Protein 8FSI (pdb70)

Radius of gyration: 17.62 Å; Cα contacts (8 Å, |Δi|>4): 522; chains: 1; bounding box: 44×37×47 Å

Structure (mmCIF, N/CA/C/O backbone):
data_8FSI
#
_entry.id   8FSI
#
_cell.length_a   46.405
_cell.length_b   59.094
_cell.length_c   83.545
_cell.angle_alpha   90.000
_cell.angle_beta   90.000
_cell.angle_gamma   90.000
#
_symmetry.space_group_name_H-M   'P 21 21 21'
#
loop_
_entity.id
_entity.type
_entity.pdbx_description
1 polymer 'Pyruvate formate-lyase 1-activating enzyme'
2 non-polymer 'IRON/SULFUR CLUSTER'
3 non-polymer S-ADENOSYLMETHIONINE
4 non-polymer 'POTASSIUM ION'
5 non-polymer 'CHLORIDE ION'
6 water water
#
loop_
_atom_site.group_PDB
_atom_site.id
_atom_site.type_symbol
_atom_site.label_atom_id
_atom_site.label_alt_id
_atom_site.label_comp_id
_atom_site.label_asym_id
_atom_site.label_entity_id
_atom_site.label_seq_id
_atom_site.pdbx_PDB_ins_code
_atom_site.Cartn_x
_atom_site.Cartn_y
_atom_site.Cartn_z
_atom_site.occupancy
_atom_site.B_iso_or_equiv
_atom_site.auth_seq_id
_atom_site.auth_comp_id
_atom_site.auth_asym_id
_atom_site.auth_atom_id
_atom_site.pdbx_PDB_model_num
ATOM 1 N N . GLU A 1 1 ? 11.72600 -18.46600 39.25500 1.000 48.44659 1 GLU A N 1
ATOM 2 C CA . GLU A 1 1 ? 11.18500 -17.23600 38.61500 1.000 39.57526 1 GLU A CA 1
ATOM 3 C C . GLU A 1 1 ? 10.83600 -17.52200 37.15600 1.000 31.17077 1 GLU A C 1
ATOM 4 O O . GLU A 1 1 ? 11.63500 -18.14100 36.44600 1.000 36.21859 1 GLU A O 1
ATOM 18 N N . VAL A 1 2 ? 9.67100 -17.06800 36.72600 1.000 36.85522 2 VAL A N 1
ATOM 19 C CA . VAL A 1 2 ? 9.23800 -17.25800 35.35500 1.000 25.58493 2 VAL A CA 1
ATOM 20 C C . VAL A 1 2 ? 9.96800 -16.24400 34.48200 1.000 26.11295 2 VAL A C 1
ATOM 21 O O . VAL A 1 2 ? 10.11700 -15.07200 34.84200 1.000 28.17716 2 VAL A O 1
ATOM 34 N N . ILE A 1 3 ? 10.45800 -16.70200 33.34400 1.000 21.67610 3 ILE A N 1
ATOM 35 C CA . ILE A 1 3 ? 11.10000 -15.84000 32.36200 1.000 20.72326 3 ILE A CA 1
ATOM 36 C C . ILE A 1 3 ? 10.06800 -15.41800 31.34100 1.000 18.88531 3 ILE A C 1
ATOM 37 O O . ILE A 1 3 ? 9.41600 -16.27000 30.72800 1.000 23.87186 3 ILE A O 1
ATOM 53 N N . GLY A 1 4 ? 9.95800 -14.11700 31.12300 1.000 17.20300 4 GLY A N 1
ATOM 54 C CA . GLY A 1 4 ? 9.12700 -13.58400 30.06600 1.000 15.70395 4 GLY A CA 1
ATOM 55 C C . GLY A 1 4 ? 9.93300 -13.21900 28.83600 1.000 16.06303 4 GLY A C 1
ATOM 56 O O . GLY A 1 4 ? 11.13000 -12.95000 28.92800 1.000 17.68344 4 GLY A O 1
ATOM 60 N N . ARG A 1 5 ? 9.29800 -13.28300 27.67900 1.000 14.57853 5 ARG A N 1
ATOM 61 C CA . ARG A 1 5 ? 9.94000 -12.89100 26.43000 1.000 14.85363 5 ARG A CA 1
ATOM 62 C C . ARG A 1 5 ? 9.16400 -11.69500 25.88400 1.000 12.94306 5 ARG A C 1
ATOM 63 O O . ARG A 1 5 ? 7.97100 -11.79700 25.61000 1.000 13.14160 5 ARG A O 1
ATOM 84 N N . ILE A 1 6 ? 9.81800 -10.56100 25.74100 1.000 14.52485 6 ILE A N 1
ATOM 85 C CA . ILE A 1 6 ? 9.15900 -9.34100 25.29900 1.000 13.97626 6 ILE A CA 1
ATOM 86 C C . ILE A 1 6 ? 9.78400 -8.81500 24.02600 1.000 15.32804 6 ILE A C 1
ATOM 87 O O . ILE A 1 6 ? 10.98600 -8.97700 23.77300 1.000 16.42487 6 ILE A O 1
ATOM 103 N N . HIS A 1 7 ? 8.93300 -8.17000 23.22100 1.000 14.43373 7 HIS A N 1
ATOM 104 C CA . HIS A 1 7 ? 9.42400 -7.40500 22.08500 1.000 15.44302 7 HIS A CA 1
ATOM 105 C C . HIS A 1 7 ? 9.98900 -6.06700 22.54200 1.000 16.53379 7 HIS A C 1
ATOM 106 O O . HIS A 1 7 ? 11.08500 -5.65600 22.12100 1.000 18.89131 7 HIS A O 1
ATOM 120 N N . SER A 1 8 ? 9.24800 -5.38600 23.40800 1.000 15.61482 8 SER A N 1
ATOM 121 C CA . SER A 1 8 ? 9.54800 -4.02800 23.81000 1.000 15.83117 8 SER A CA 1
ATOM 122 C C . SER A 1 8 ? 8.53200 -3.61400 24.86400 1.000 14.75125 8 SER A C 1
ATOM 123 O O . SER A 1 8 ? 7.56400 -4.32600 25.14000 1.000 14.16613 8 SER A O 1
ATOM 131 N N . PHE A 1 9 ? 8.79700 -2.47800 25.50200 1.000 15.88533 9 PHE A N 1
ATOM 132 C CA . PHE A 1 9 ? 7.81200 -1.83000 26.34900 1.000 16.97305 9 PHE A CA 1
ATOM 133 C C . PHE A 1 9 ? 7.89100 -0.32800 26.11700 1.000 20.19264 9 PHE A C 1
ATOM 134 O O . PHE A 1 9 ? 8.88700 0.19300 25.62200 1.000 21.69331 9 PHE A O 1
ATOM 151 N N . GLU A 1 10 ? 6.83200 0.37500 26.48600 1.000 19.65448 10 GLU A N 1
ATOM 152 C CA . GLU A 1 10 ? 6.78600 1.81400 26.29300 1.000 22.40390 10 GLU A CA 1
ATOM 153 C C . GLU A 1 10 ? 5.75100 2.44500 27.21100 1.000 20.67327 10 GLU A C 1
ATOM 154 O O . GLU A 1 10 ? 4.66500 1.88100 27.42600 1.000 18.87015 10 GLU A O 1
ATOM 166 N N . SER A 1 11 ? 6.074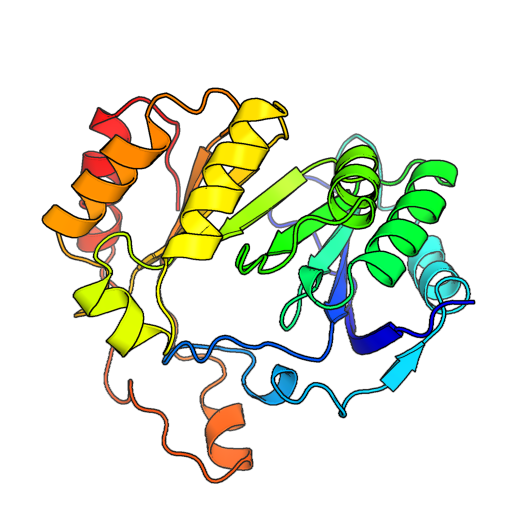00 3.62100 27.71500 1.000 21.16924 11 SER A N 1
ATOM 167 C CA . SER A 1 11 ? 5.09200 4.46000 28.37800 1.000 20.66888 11 SER A CA 1
ATOM 168 C C . SER A 1 11 ? 4.54200 5.46700 27.37500 1.000 19.03387 11 SER A C 1
ATOM 169 O O . SER A 1 11 ? 5.28600 6.07000 26.60100 1.000 22.29736 11 SER A O 1
ATOM 177 N N . CYS A 1 12 ? 3.22900 5.66300 27.39900 1.000 17.80115 12 CYS A N 1
ATOM 178 C CA A CYS A 1 12 ? 2.55000 6.59300 26.50700 0.600 19.22531 12 CYS A CA 1
ATOM 179 C CA B CYS A 1 12 ? 2.64400 6.71800 26.59400 0.400 19.21527 12 CYS A CA 1
ATOM 180 C C . CYS A 1 12 ? 1.32500 7.11100 27.24000 1.000 16.64219 12 CYS A C 1
ATOM 181 O O . CYS A 1 12 ? 0.71800 6.35000 27.98000 1.000 18.42446 12 CYS A O 1
ATOM 196 N N . GLY A 1 13 ? 0.93700 8.34200 26.99300 1.000 17.63595 13 GLY A N 1
ATOM 197 C CA . GLY A 1 13 ? -0.30200 8.84300 27.51700 1.000 18.37485 13 GLY A CA 1
ATOM 198 C C . GLY A 1 13 ? -1.46100 7.91800 27.22100 1.000 19.11638 13 GLY A C 1
ATOM 199 O O . GLY A 1 13 ? -1.51200 7.26500 26.17100 1.000 20.27391 13 GLY A O 1
ATOM 203 N N . THR A 1 14 ? -2.40000 7.84900 28.14900 1.000 22.78947 14 THR A N 1
ATOM 204 C CA . THR A 1 14 ? -3.65900 7.19400 27.88200 1.000 20.11900 14 THR A CA 1
ATOM 205 C C . THR A 1 14 ? -4.35500 7.86900 26.70100 1.000 24.18321 14 THR A C 1
ATOM 206 O O . THR A 1 14 ? -4.09900 9.04100 26.33600 1.000 25.03188 14 THR A O 1
ATOM 217 N N . VAL A 1 15 ? -5.26300 7.10500 26.09000 1.000 27.96298 15 VAL A N 1
ATOM 218 C CA . VAL A 1 15 ? -6.02000 7.62200 24.96200 1.000 30.92534 15 VAL A CA 1
ATOM 219 C C . VAL A 1 15 ? -6.81600 8.84500 25.39000 1.000 29.04581 15 VAL A C 1
ATOM 220 O O . VAL A 1 15 ? -6.87200 9.86800 24.68300 1.000 30.86857 15 VAL A O 1
ATOM 233 N N . ASP A 1 16 ? -7.43700 8.77100 26.56600 1.000 29.80763 16 ASP A N 1
ATOM 234 C CA . ASP A 1 16 ? -8.16400 9.87600 27.15600 1.000 30.99122 16 ASP A CA 1
ATOM 235 C C . ASP A 1 16 ? -7.88500 9.86100 28.65800 1.000 28.99872 16 ASP A C 1
ATOM 236 O O . ASP A 1 16 ? -7.38000 8.87300 29.20300 1.000 29.52959 16 ASP A O 1
ATOM 245 N N . GLY A 1 17 ? -8.19700 10.96600 29.30900 1.000 33.48510 17 GLY A N 1
ATOM 246 C CA . GLY A 1 17 ? -7.98100 11.09400 30.73000 1.000 26.16567 17 GLY A CA 1
ATOM 247 C C . GLY A 1 17 ? -6.51500 11.31200 31.05100 1.000 27.45895 17 GLY A C 1
ATOM 248 O O . GLY A 1 17 ? -5.64600 11.29900 30.17300 1.000 27.57860 17 GLY A O 1
ATOM 252 N N . PRO A 1 18 ? -6.21600 11.50100 32.32200 1.000 25.26455 18 PRO A N 1
ATOM 253 C CA . PRO A 1 18 ? -4.84500 11.80400 32.73500 1.000 26.63884 18 PRO A CA 1
ATOM 254 C C . PRO A 1 18 ? -4.01700 10.52700 32.80800 1.000 23.80527 18 PRO A C 1
ATOM 255 O O . PRO A 1 18 ? -4.50300 9.40900 32.70200 1.000 25.01678 18 PRO A O 1
ATOM 266 N N . GLY A 1 19 ? -2.74900 10.70600 32.99900 1.000 31.43353 19 GLY A N 1
ATOM 267 C CA . GLY A 1 19 ? -1.93600 9.54100 33.26500 1.000 24.02309 19 GLY A CA 1
ATOM 268 C C . GLY A 1 19 ? -1.44000 8.82700 32.03700 1.000 20.44318 19 GLY A C 1
ATOM 269 O O . GLY A 1 19 ? -1.68800 9.18900 30.88800 1.000 19.19065 19 GLY A O 1
ATOM 273 N N . ILE A 1 20 ? -0.69200 7.77900 32.30000 1.000 17.36218 20 ILE A N 1
ATOM 274 C CA . ILE A 1 20 ? 0.00800 7.06500 31.25400 1.000 16.27177 20 ILE A CA 1
ATOM 275 C C . ILE A 1 20 ? -0.30900 5.59200 31.35400 1.000 16.52687 20 ILE A C 1
ATOM 276 O O . ILE A 1 20 ? -0.63900 5.06200 32.43100 1.000 16.59464 20 ILE A O 1
ATOM 292 N N . ARG A 1 21 ? -0.18100 4.93600 30.20500 1.000 16.13443 21 ARG A N 1
ATOM 293 C CA . ARG A 1 21 ? -0.16100 3.49500 30.12900 1.000 17.06392 21 ARG A CA 1
ATOM 294 C C . ARG A 1 21 ? 1.25000 3.02000 29.87700 1.000 14.36323 21 ARG A C 1
ATOM 295 O O . ARG A 1 21 ? 1.90800 3.50400 28.95800 1.000 17.35684 21 ARG A O 1
ATOM 316 N N . PHE A 1 22 ? 1.72500 2.10300 30.72600 1.000 14.75706 22 PHE A N 1
ATOM 317 C CA . PHE A 1 22 ? 2.97700 1.38700 30.48700 1.000 13.97652 22 PHE A CA 1
ATOM 318 C C . PHE A 1 22 ? 2.60100 0.08100 29.80700 1.000 12.24209 22 PHE A C 1
ATOM 319 O O . PHE A 1 22 ? 1.98700 -0.78800 30.43700 1.000 13.85229 22 PHE A O 1
ATOM 336 N N . ILE A 1 23 ? 2.94000 -0.04400 28.52700 1.000 12.92412 23 ILE A N 1
ATOM 337 C CA . ILE A 1 23 ? 2.51700 -1.16700 27.71000 1.000 13.32786 23 ILE A CA 1
ATOM 338 C C . ILE A 1 23 ? 3.73200 -2.05700 27.49600 1.000 14.30167 23 ILE A C 1
ATOM 339 O O . ILE A 1 23 ? 4.76900 -1.59300 27.02800 1.000 14.72834 23 ILE A O 1
ATOM 355 N N . THR A 1 24 ? 3.62500 -3.32200 27.86700 1.000 12.62648 24 THR A N 1
ATOM 356 C CA . THR A 1 24 ? 4.63700 -4.31700 27.52400 1.000 11.56419 24 THR A CA 1
ATOM 357 C C . THR A 1 24 ? 4.10600 -5.09900 26.33400 1.000 11.85884 24 THR A C 1
ATOM 358 O O . THR A 1 24 ? 3.03400 -5.69200 26.41800 1.000 12.01356 24 THR A O 1
ATOM 369 N N . PHE A 1 25 ? 4.86600 -5.15000 25.26700 1.000 11.82438 25 PHE A N 1
ATOM 370 C CA . PHE A 1 25 ? 4.53200 -5.92600 24.07100 1.000 12.63753 25 PHE A CA 1
ATOM 371 C C . PHE A 1 25 ? 5.24700 -7.26700 24.19400 1.000 12.63974 25 PHE A C 1
ATOM 372 O O . PHE A 1 25 ? 6.46200 -7.35000 24.01500 1.000 12.81618 25 PHE A O 1
ATOM 389 N N . PHE A 1 26 ? 4.49500 -8.30200 24.53600 1.000 11.58826 26 PHE A N 1
ATOM 390 C CA . PHE A 1 26 ? 5.00700 -9.66200 24.66400 1.000 12.04663 26 PHE A CA 1
ATOM 391 C C . PHE A 1 26 ? 5.35100 -10.23800 23.30400 1.000 13.99587 26 PHE A C 1
ATOM 392 O O . PHE A 1 26 ? 4.70300 -9.93100 22.28700 1.000 13.89963 26 PHE A O 1
ATOM 409 N N . GLN A 1 27 ? 6.42900 -11.01100 23.27500 1.000 11.94887 27 GLN A N 1
ATOM 410 C CA . GLN A 1 27 ? 6.90800 -11.64100 22.05800 1.000 13.78799 27 GLN A CA 1
ATOM 411 C C . GLN A 1 27 ? 6.25800 -13.01500 21.92100 1.000 14.35471 27 GLN A C 1
ATOM 412 O O . GLN A 1 27 ? 6.36100 -13.86200 22.82600 1.000 14.96858 27 GLN A O 1
ATOM 426 N N . GLY A 1 28 ? 5.64900 -13.25300 20.75700 1.000 14.08282 28 GLY A N 1
ATOM 427 C CA . GLY A 1 28 ? 5.06000 -14.52500 20.39700 1.000 14.47690 28 GLY A CA 1
ATOM 428 C C . GLY A 1 28 ? 3.56500 -14.37900 20.19600 1.000 13.04855 28 GLY A C 1
ATOM 429 O O . GLY A 1 28 ? 2.86300 -13.79600 21.02600 1.000 12.78866 28 GLY A O 1
ATOM 433 N N . CYS A 1 29 ? 3.08300 -14.87800 19.03600 1.000 13.78855 29 CYS A N 1
ATOM 434 C CA . CYS A 1 29 ? 1.65800 -14.93700 18.73000 1.000 12.96210 29 CYS A CA 1
ATOM 435 C C . CYS A 1 29 ? 1.43900 -16.14200 17.83600 1.000 14.13047 29 CYS A C 1
ATOM 436 O O . CYS A 1 29 ? 2.28400 -16.42200 16.97200 1.000 16.41636 29 CYS A O 1
ATOM 443 N N . LEU A 1 30 ? 0.32300 -16.83800 18.04300 1.000 14.47462 30 LEU A N 1
ATOM 444 C CA . LEU A 1 30 ? -0.04100 -17.99900 17.25000 1.000 14.47916 30 LEU A CA 1
ATOM 445 C C . LEU A 1 30 ? -1.18100 -17.73700 16.29100 1.000 16.93755 30 LEU A C 1
ATOM 446 O O . LEU A 1 30 ? -1.62600 -18.68000 15.63600 1.000 17.58230 30 LEU A O 1
ATOM 462 N N . MET A 1 31 ? -1.63700 -16.48700 16.15100 1.000 13.78660 31 MET A N 1
ATOM 463 C CA . MET A 1 31 ? -2.52300 -16.09200 15.05900 1.000 13.45676 31 MET A CA 1
ATOM 464 C C . MET A 1 31 ? -1.69900 -15.46100 13.94100 1.000 13.74343 31 MET A C 1
ATOM 465 O O . MET A 1 31 ? -0.49200 -15.25300 14.05400 1.000 15.09616 31 MET A O 1
ATOM 479 N N . ARG A 1 32 ? -2.35400 -15.22700 12.80200 1.000 14.62758 32 ARG A N 1
ATOM 480 C CA . ARG A 1 32 ? -1.68300 -14.87200 11.56400 1.000 15.05157 32 ARG A CA 1
ATOM 481 C C . ARG A 1 32 ? -2.44600 -13.78400 10.80900 1.000 14.76041 32 ARG A C 1
ATOM 482 O O . ARG A 1 32 ? -2.49200 -13.76600 9.57500 1.000 16.87994 32 ARG A O 1
ATOM 503 N N . CYS A 1 33 ? -3.02400 -12.85000 11.55100 1.000 14.45330 33 CYS A N 1
ATOM 504 C CA . CYS A 1 33 ? -3.88900 -11.83800 10.95300 1.000 14.52131 33 CYS A CA 1
ATOM 505 C C . CYS A 1 33 ? -3.22600 -11.15000 9.77500 1.000 15.02026 33 CYS A C 1
ATOM 506 O O . CYS A 1 33 ? -2.12200 -10.60800 9.90300 1.000 15.81921 33 CYS A O 1
ATOM 513 N N . LEU A 1 34 ? -3.94100 -11.10600 8.65100 1.000 15.91696 34 LEU A N 1
ATOM 514 C CA . LEU A 1 34 ? -3.36900 -10.53600 7.44400 1.000 16.40897 34 LEU A CA 1
ATOM 515 C C . LEU A 1 34 ? -3.00300 -9.07500 7.63100 1.000 18.51243 34 LEU A C 1
ATOM 516 O O . LEU A 1 34 ? -2.15600 -8.55700 6.91400 1.000 18.12927 34 LEU A O 1
ATOM 532 N N . TYR A 1 35 ? -3.64900 -8.39600 8.57600 1.000 15.63565 35 TYR A N 1
ATOM 533 C CA . TYR A 1 35 ? -3.43100 -6.98800 8.82500 1.000 16.16165 35 TYR A CA 1
ATOM 534 C C . TYR A 1 35 ? -2.41600 -6.68600 9.91300 1.000 14.05726 35 TYR A C 1
ATOM 535 O O . TYR A 1 35 ? -2.13600 -5.51500 10.12200 1.000 17.49697 35 TYR A O 1
ATOM 553 N N . CYS A 1 36 ? -1.88300 -7.67700 10.58900 1.000 15.04604 36 CYS A N 1
ATOM 554 C CA . CYS A 1 36 ? -1.13700 -7.42100 11.81600 1.000 15.65513 36 CYS A CA 1
ATOM 555 C C . CYS A 1 36 ? -0.16000 -6.27800 11.65100 1.000 16.66080 36 CYS A C 1
ATOM 556 O O . CYS A 1 36 ? 0.75900 -6.33800 10.82600 1.000 17.26406 36 CYS A O 1
ATOM 563 N N . HIS A 1 37 ? -0.28400 -5.26000 12.48400 1.000 15.85705 37 HIS A N 1
ATOM 564 C CA . HIS A 1 37 ? 0.63800 -4.14400 12.42600 1.000 17.13135 37 HIS A CA 1
ATOM 565 C C . HIS A 1 37 ? 1.90100 -4.35000 13.25800 1.000 15.79804 37 HIS A C 1
ATOM 566 O O . HIS A 1 37 ? 2.76000 -3.45000 13.25400 1.000 17.89857 37 HIS A O 1
ATOM 580 N N . ASN A 1 38 ? 2.04100 -5.52100 13.88700 1.000 15.80814 38 ASN A N 1
ATOM 581 C CA . ASN A 1 38 ? 3.20100 -5.91400 14.67600 1.000 14.71756 38 ASN A CA 1
ATOM 582 C C . ASN A 1 38 ? 3.75800 -7.26100 14.20600 1.000 15.22790 38 ASN A C 1
ATOM 583 O O . ASN A 1 38 ? 3.91600 -8.18900 14.99800 1.000 15.26046 38 ASN A O 1
ATOM 594 N N . ARG A 1 39 ? 4.06200 -7.39500 12.91000 1.000 16.50143 39 ARG A N 1
ATOM 595 C CA . ARG A 1 39 ? 4.42700 -8.69300 12.35700 1.000 17.17217 39 ARG A CA 1
ATOM 596 C C . ARG A 1 39 ? 5.69600 -9.26600 12.98800 1.000 17.81901 39 ARG A C 1
ATOM 597 O O . ARG A 1 39 ? 5.85600 -10.49000 13.03700 1.000 19.95758 39 ARG A O 1
ATOM 618 N N . ASP A 1 40 ? 6.57100 -8.42100 13.51900 1.000 17.41275 40 ASP A N 1
ATOM 619 C CA . ASP A 1 40 ? 7.76900 -8.92400 14.16100 1.000 18.12215 40 ASP A CA 1
ATOM 620 C C . ASP A 1 40 ? 7.55700 -9.46000 15.58100 1.000 19.04548 40 ASP A C 1
ATOM 621 O O . ASP A 1 40 ? 8.53100 -9.89800 16.20400 1.000 19.24590 40 ASP A O 1
ATOM 630 N N . THR A 1 41 ? 6.34100 -9.49800 16.09300 1.000 15.36585 41 THR A N 1
ATOM 631 C CA . THR A 1 41 ? 6.06000 -10.05500 17.39900 1.000 13.82242 41 THR A CA 1
ATOM 632 C C . THR A 1 41 ? 5.62400 -11.51700 17.33900 1.000 16.01357 41 THR A C 1
ATOM 633 O O . THR A 1 41 ? 5.31800 -12.09300 18.37900 1.000 16.21404 41 THR A O 1
ATOM 644 N N . TRP A 1 42 ? 5.59500 -12.14600 16.16500 1.000 13.70286 42 TRP A N 1
ATOM 645 C CA . TRP A 1 42 ? 5.02200 -13.47800 16.08400 1.000 14.93670 42 TRP A CA 1
ATOM 646 C C . TRP A 1 42 ? 5.91600 -14.58200 16.62400 1.000 15.94241 42 TRP A C 1
ATOM 647 O O . TRP A 1 42 ? 5.42100 -15.50500 17.28600 1.000 16.04447 42 TRP A O 1
ATOM 668 N N . ASP A 1 43 ? 7.22100 -14.53000 16.34500 1.000 16.98715 43 ASP A N 1
ATOM 669 C CA A ASP A 1 43 ? 8.13700 -15.60800 16.70800 0.480 20.55988 43 ASP A CA 1
ATOM 670 C CA B ASP A 1 43 ? 8.08400 -15.64500 16.69800 0.520 20.50207 43 ASP A CA 1
ATOM 671 C C . ASP A 1 43 ? 8.12100 -15.82200 18.20700 1.000 20.85256 43 ASP A C 1
ATOM 672 O O . ASP A 1 43 ? 8.42100 -14.89500 18.95200 1.000 23.24048 43 ASP A O 1
ATOM 689 N N . THR A 1 44 ? 7.80100 -17.03200 18.65800 1.000 20.00116 44 THR A N 1
ATOM 690 C CA . THR A 1 44 ? 7.78000 -17.25800 20.10200 1.000 23.61494 44 THR A CA 1
ATOM 691 C C . THR A 1 44 ? 9.17300 -17.36200 20.69800 1.000 26.61216 44 THR A C 1
ATOM 692 O O . THR A 1 44 ? 9.32600 -17.14800 21.89500 1.000 26.23812 44 THR A O 1
ATOM 703 N N . HIS A 1 45 ? 10.18700 -17.67500 19.91000 1.000 25.41594 45 HIS A N 1
ATOM 704 C CA . HIS A 1 45 ? 11.52400 -17.77900 20.46700 1.000 27.23520 45 HIS A CA 1
ATOM 705 C C . HIS A 1 45 ? 12.33500 -16.49600 20.36700 1.000 29.24704 45 HIS A C 1
ATOM 706 O O . HIS A 1 45 ? 13.50100 -16.47700 20.78000 1.000 36.51784 45 HIS A O 1
ATOM 720 N N . GLY A 1 46 ? 11.77200 -15.44000 19.84500 1.000 29.52369 46 GLY A N 1
ATOM 721 C CA . GLY A 1 46 ? 12.46300 -14.18400 19.70900 1.000 27.26929 46 GLY A CA 1
ATOM 722 C C . GLY A 1 46 ? 12.33500 -13.31300 20.94400 1.000 25.27129 46 GLY A C 1
ATOM 723 O O . GLY A 1 46 ? 11.97800 -13.77300 22.03700 1.000 24.46491 46 GLY A O 1
ATOM 727 N N . GLY A 1 47 ? 12.59900 -12.02600 20.74100 1.000 20.74094 47 GLY A N 1
ATOM 728 C CA . GLY A 1 47 ? 12.51300 -11.05000 21.78600 1.000 21.85341 47 GLY A CA 1
ATOM 729 C C . GLY A 1 47 ? 13.59900 -11.15100 22.83300 1.000 21.06106 47 GLY A C 1
ATOM 730 O O . GLY A 1 47 ? 14.60100 -11.88100 22.70700 1.000 24.23311 47 GLY A O 1
ATOM 734 N N . LYS A 1 48 ? 13.37300 -10.37300 23.88900 1.000 17.54093 48 LYS A N 1
ATOM 735 C CA . LYS A 1 48 ? 14.27800 -10.24200 25.01000 1.000 19.52613 48 LYS A CA 1
ATOM 736 C C . LYS A 1 48 ? 13.74500 -10.91100 26.26000 1.000 17.71266 48 LYS A C 1
ATOM 737 O O . LYS A 1 48 ? 12.56000 -10.76300 26.59400 1.000 17.63976 48 LYS A O 1
ATOM 756 N N . GLU A 1 49 ? 14.60600 -11.63500 26.94700 1.000 18.72858 49 GLU A N 1
ATOM 757 C CA . GLU A 1 49 ? 14.23300 -12.23300 28.22700 1.000 18.24261 49 GLU A CA 1
ATOM 758 C C . GLU A 1 49 ? 14.14700 -11.17700 29.31800 1.000 20.17320 49 GLU A C 1
ATOM 759 O O . GLU A 1 49 ? 15.06900 -10.37500 29.50700 1.000 23.54642 49 GLU A O 1
ATOM 771 N N . VAL A 1 50 ? 13.08100 -11.22400 30.09400 1.000 18.91957 50 VAL A N 1
ATOM 772 C CA . VAL A 1 50 ? 12.93700 -10.34700 31.24500 1.000 17.17164 50 VAL A CA 1
ATOM 773 C C . VAL A 1 50 ? 12.28100 -11.10400 32.40200 1.000 17.71068 50 VAL A C 1
ATOM 774 O O . VAL A 1 50 ? 11.53700 -12.07300 32.20300 1.000 19.49619 50 VAL A O 1
ATOM 787 N N . THR A 1 51 ? 12.56800 -10.66000 33.60000 1.000 17.79163 51 THR A N 1
ATOM 788 C CA . THR A 1 51 ? 11.88600 -11.12800 34.80000 1.000 18.34893 51 THR A CA 1
ATOM 789 C C . THR A 1 51 ? 10.84600 -10.10300 35.22300 1.000 19.33989 51 THR A C 1
ATOM 790 O O . THR A 1 51 ? 10.86700 -8.95600 34.79900 1.000 17.11334 51 THR A O 1
ATOM 801 N N . VAL A 1 52 ? 9.90500 -10.54100 36.05700 1.000 16.43237 52 VAL A N 1
ATOM 802 C CA . VAL A 1 52 ? 8.92200 -9.61100 36.60800 1.000 16.05461 52 VAL A CA 1
ATOM 803 C C . VAL A 1 52 ? 9.63000 -8.50900 37.38300 1.000 17.84791 52 VAL A C 1
ATOM 804 O O . VAL A 1 52 ? 9.28000 -7.32800 37.28600 1.000 17.86405 52 VAL A O 1
ATOM 817 N N . LYS A 1 53 ? 10.67900 -8.86200 38.11300 1.000 19.45772 53 LYS A N 1
ATOM 818 C CA A LYS A 1 53 ? 11.42200 -7.85200 38.85200 0.460 22.43263 53 LYS A CA 1
ATOM 819 C CA B LYS A 1 53 ? 11.42200 -7.85300 38.85200 0.540 22.42356 53 LYS A CA 1
ATOM 820 C C . LYS A 1 53 ? 12.00300 -6.81700 37.90500 1.000 22.52998 53 LYS A C 1
ATOM 821 O O . LYS A 1 53 ? 11.92800 -5.60900 38.17300 1.000 23.30983 53 LYS A O 1
ATOM 856 N N . ASP A 1 54 ? 12.58600 -7.28100 36.78400 1.000 21.94329 54 ASP A N 1
ATOM 857 C CA . ASP A 1 54 ? 13.16200 -6.38200 35.78900 1.000 27.10197 54 ASP A CA 1
ATOM 858 C C . ASP A 1 54 ? 12.08900 -5.41300 35.30600 1.000 22.14600 54 ASP A C 1
ATOM 859 O O . ASP A 1 54 ? 12.30500 -4.20100 35.16200 1.000 24.94047 54 ASP A O 1
ATOM 868 N N . LEU A 1 55 ? 10.92000 -5.94900 34.99700 1.000 19.46176 55 LEU A N 1
ATOM 869 C CA . LEU A 1 55 ? 9.89400 -5.13200 34.37900 1.000 16.29185 55 LEU A CA 1
ATOM 870 C C . LEU A 1 55 ? 9.30600 -4.14000 35.38000 1.000 17.96801 55 LEU A C 1
ATOM 871 O O . LEU A 1 55 ? 9.01300 -2.98800 35.03200 1.000 16.66197 55 LEU A O 1
ATOM 887 N N . MET A 1 56 ? 9.14400 -4.55600 36.64200 1.000 16.49589 56 MET A N 1
ATOM 888 C CA . MET A 1 56 ? 8.62400 -3.64800 37.65000 1.000 16.24190 56 MET A CA 1
ATOM 889 C C . MET A 1 56 ? 9.55300 -2.47300 37.90100 1.000 18.62100 56 MET A C 1
ATOM 890 O O . MET A 1 56 ? 9.07800 -1.37200 38.18500 1.000 20.23433 56 MET A O 1
ATOM 904 N N . LYS A 1 57 ? 10.86600 -2.64800 37.74400 1.000 20.75673 57 LYS A N 1
ATOM 905 C CA . LYS A 1 57 ? 11.77800 -1.51100 37.87600 1.000 21.57142 57 LYS A CA 1
ATOM 906 C C . LYS A 1 57 ? 11.44900 -0.44100 36.84700 1.000 24.07470 57 LYS A C 1
ATOM 907 O O . LYS A 1 57 ? 11.58400 0.75700 37.11200 1.000 27.25287 57 LYS A O 1
ATOM 919 N N . GLU A 1 58 ? 11.05200 -0.85100 35.64800 1.000 19.43365 58 GLU A N 1
ATOM 920 C CA . GLU A 1 58 ? 10.67300 0.13800 34.64800 1.000 21.85470 58 GLU A CA 1
ATOM 921 C C . GLU A 1 58 ? 9.32200 0.75400 34.99500 1.000 22.19044 58 GLU A C 1
ATOM 922 O O . GLU A 1 58 ? 9.14700 1.97300 34.91500 1.000 22.45268 58 GLU A O 1
ATOM 934 N N . VAL A 1 59 ? 8.36000 -0.08300 35.38700 1.000 17.54793 59 VAL A N 1
ATOM 935 C CA . VAL A 1 59 ? 7.01700 0.37200 35.69300 1.000 18.59491 59 VAL A CA 1
ATOM 936 C C . VAL A 1 59 ? 7.02300 1.46600 36.75500 1.000 20.38624 59 VAL A C 1
ATOM 937 O O . VAL A 1 59 ? 6.36200 2.50600 36.59700 1.000 21.22644 59 VAL A O 1
ATOM 950 N N . VAL A 1 60 ? 7.73200 1.24200 37.86800 1.000 20.63749 60 VAL A N 1
ATOM 951 C CA . VAL A 1 60 ? 7.58800 2.14300 39.00100 1.000 21.74477 60 VAL A CA 1
ATOM 952 C C . VAL A 1 60 ? 8.17300 3.52700 38.72900 1.000 20.75111 60 VAL A C 1
ATOM 953 O O . VAL A 1 60 ? 7.83500 4.48500 39.44300 1.000 24.68917 60 VAL A O 1
ATOM 966 N N . THR A 1 61 ? 9.01600 3.66900 37.70200 1.000 22.40901 61 THR A N 1
ATOM 967 C CA . THR A 1 61 ? 9.50400 4.99400 37.35000 1.000 24.17246 61 THR A CA 1
ATOM 968 C C . THR A 1 61 ? 8.40600 5.89000 36.78300 1.000 24.21091 61 THR A C 1
ATOM 969 O O . THR A 1 61 ? 8.65000 7.09900 36.60500 1.000 29.58315 61 THR A O 1
ATOM 980 N N . TYR A 1 62 ? 7.22700 5.32500 36.48000 1.000 22.66036 62 TYR A N 1
ATOM 981 C CA . TYR A 1 62 ? 6.06200 6.07700 36.02800 1.000 21.38681 62 TYR A CA 1
ATOM 982 C C . TYR A 1 62 ? 4.94700 6.10900 37.05900 1.000 23.95193 62 TYR A C 1
ATOM 983 O O . TYR A 1 62 ? 3.82100 6.46900 36.72600 1.000 22.27915 62 TYR A O 1
ATOM 1001 N N . ARG A 1 63 ? 5.24700 5.75600 38.31100 1.000 22.65451 63 ARG A N 1
ATOM 1002 C CA . ARG A 1 63 ? 4.21300 5.55300 39.32200 1.000 28.25501 63 ARG A CA 1
ATOM 1003 C C . ARG A 1 63 ? 3.29600 6.76000 39.48300 1.000 24.07507 63 ARG A C 1
ATOM 1004 O O . ARG A 1 63 ? 2.09300 6.59300 39.70400 1.000 25.26951 63 ARG A O 1
ATOM 1025 N N . HIS A 1 64 ? 3.84100 7.97100 39.40700 1.000 22.92928 64 HIS A N 1
ATOM 1026 C CA . HIS A 1 64 ? 3.05400 9.15500 39.69900 1.000 24.35308 64 HIS A CA 1
ATOM 1027 C C . HIS A 1 64 ? 2.06100 9.47800 38.60300 1.000 23.71480 64 HIS A C 1
ATOM 1028 O O . HIS A 1 64 ? 1.15800 10.28300 38.83100 1.000 28.09497 64 HIS A O 1
ATOM 1042 N N . PHE A 1 65 ? 2.19500 8.85700 37.43900 1.000 21.87207 65 PHE A N 1
ATOM 1043 C CA . PHE A 1 65 ? 1.25200 9.03900 36.34300 1.000 21.27191 65 PHE A CA 1
ATOM 1044 C C . PHE A 1 65 ? 0.30900 7.86200 36.17900 1.000 22.55158 65 PHE A C 1
ATOM 1045 O O . PHE A 1 65 ? -0.44600 7.79600 35.21700 1.000 24.55510 65 PHE A O 1
ATOM 1062 N N . MET A 1 66 ? 0.32500 6.91400 37.09700 1.000 25.26603 66 MET A N 1
ATOM 1063 C CA . MET A 1 66 ? -0.62200 5.81000 37.07900 1.000 22.96303 66 MET A CA 1
ATOM 1064 C C . MET A 1 66 ? -1.41400 5.92400 38.37700 1.000 32.05251 66 MET A C 1
ATOM 1065 O O . MET A 1 66 ? -0.84000 5.79500 39.46900 1.000 38.66911 66 MET A O 1
ATOM 1079 N N . ASN A 1 67 ? -2.71300 6.19000 38.27200 1.000 30.28339 67 ASN A N 1
ATOM 1080 C CA . ASN A 1 67 ? -3.53800 6.38500 39.46000 1.000 29.47551 67 ASN A CA 1
ATOM 1081 C C . ASN A 1 67 ? -4.95600 5.93100 39.16000 1.000 34.97123 67 ASN A C 1
ATOM 1082 O O . ASN A 1 67 ? -5.27000 5.48900 38.06000 1.000 31.51343 67 ASN A O 1
ATOM 1093 N N . ALA A 1 68 ? -5.82600 6.03600 40.16100 1.000 34.26234 68 ALA A N 1
ATOM 1094 C CA . ALA A 1 68 ? -7.21300 5.64400 39.94900 1.000 33.57452 68 ALA A CA 1
ATOM 1095 C C . ALA A 1 68 ? -7.89600 6.52300 38.91700 1.000 36.93045 68 ALA A C 1
ATOM 1096 O O . ALA A 1 68 ? -8.82600 6.07900 38.23100 1.000 37.69360 68 ALA A O 1
ATOM 1103 N N . SER A 1 69 ? -7.44400 7.76900 38.79100 1.000 33.65052 69 SER A N 1
ATOM 1104 C CA . SER A 1 69 ? -7.99800 8.70100 37.82000 1.000 35.90537 69 SER A CA 1
ATOM 1105 C C . SER A 1 69 ? -7.64100 8.33400 36.38500 1.000 30.77518 69 SER A C 1
ATOM 1106 O O . SER A 1 69 ? -8.31100 8.79400 35.45400 1.000 36.73767 69 SER A O 1
ATOM 1114 N N . GLY A 1 70 ? -6.60600 7.53400 36.19100 1.000 35.43230 70 GLY A N 1
ATOM 1115 C CA . GLY A 1 70 ? -6.21000 7.13200 34.86200 1.000 27.75413 70 GLY A CA 1
ATOM 1116 C C . GLY A 1 70 ? -4.80100 6.56200 34.84800 1.000 19.98677 70 GLY A C 1
ATOM 1117 O O . GLY A 1 70 ? -3.92200 7.00000 35.59700 1.000 28.82754 70 GLY A O 1
ATOM 1121 N N . GLY A 1 71 ? -4.57100 5.60400 33.98400 1.000 19.15446 71 GLY A N 1
ATOM 1122 C CA . GLY A 1 71 ? -3.25600 5.04900 33.76900 1.000 19.57679 71 GLY A CA 1
ATOM 1123 C C . GLY A 1 71 ? -3.10100 3.71500 34.47300 1.000 18.15842 71 GLY A C 1
ATOM 1124 O O . GLY A 1 71 ? -3.91800 3.29500 35.29700 1.000 19.59426 71 GLY A O 1
ATOM 1128 N N . GLY A 1 72 ? -2.03500 3.04200 34.10900 1.000 15.91724 72 GLY A N 1
ATOM 1129 C CA . GLY A 1 72 ? -1.82700 1.69600 34.57800 1.000 16.29241 72 GLY A CA 1
ATOM 1130 C C . GLY A 1 72 ? -0.88700 0.97400 33.63600 1.000 16.04801 72 GLY A C 1
ATOM 1131 O O . GLY A 1 72 ? -0.20800 1.61200 32.82500 1.000 16.39464 72 GLY A O 1
ATOM 1135 N N . VAL A 1 73 ? -0.92500 -0.36700 33.69200 1.000 13.44588 73 VAL A N 1
ATOM 1136 C CA . VAL A 1 73 ? -0.11700 -1.19500 32.82300 1.000 13.93981 73 VAL A CA 1
ATOM 1137 C C . VAL A 1 73 ? -1.00400 -1.99100 31.88400 1.000 12.12487 73 VAL A C 1
ATOM 1138 O O . VAL A 1 73 ? -2.14200 -2.34200 32.21400 1.000 12.61121 73 VAL A O 1
ATOM 1151 N N . THR A 1 74 ? -0.46100 -2.28100 30.69600 1.000 12.72255 74 THR A N 1
ATOM 1152 C CA . THR A 1 74 ? -1.12000 -3.13600 29.72300 1.000 11.34366 74 THR A CA 1
ATOM 1153 C C . THR A 1 74 ? -0.16500 -4.20700 29.26000 1.000 11.91061 74 THR A C 1
ATOM 1154 O O . THR A 1 74 ? 0.98600 -3.91200 28.93100 1.000 12.21330 74 THR A O 1
ATOM 1165 N N . ALA A 1 75 ? -0.65400 -5.42300 29.22600 1.000 10.20910 75 ALA A N 1
ATOM 1166 C CA . ALA A 1 75 ? 0.00200 -6.55700 28.58400 1.000 10.37116 75 ALA A CA 1
ATOM 1167 C C . ALA A 1 75 ? -0.56700 -6.70900 27.16700 1.000 11.39837 75 ALA A C 1
ATOM 1168 O O . ALA A 1 75 ? -1.74900 -7.05100 26.99600 1.000 11.58906 75 ALA A O 1
ATOM 1175 N N . SER A 1 76 ? 0.25400 -6.39500 26.17100 1.000 10.67236 76 SER A N 1
ATOM 1176 C CA . SER A 1 76 ? -0.13400 -6.48900 24.77200 1.000 10.50995 76 SER A CA 1
ATOM 1177 C C . SER A 1 76 ? 0.95500 -7.31300 24.08200 1.000 12.05330 76 SER A C 1
ATOM 1178 O O . SER A 1 76 ? 1.65200 -8.13200 24.68500 1.000 12.94745 76 SER A O 1
ATOM 1186 N N . GLY A 1 77 ? 1.13900 -7.12500 22.77500 1.000 12.39286 77 GLY A N 1
ATOM 1187 C CA . GLY A 1 77 ? 2.08300 -7.91400 22.01300 1.000 13.86567 77 GLY A CA 1
ATOM 1188 C C . GLY A 1 77 ? 1.80600 -7.84800 20.53000 1.000 14.55603 77 GLY A C 1
ATOM 1189 O O . GLY A 1 77 ? 1.44300 -6.77700 20.04200 1.000 15.25465 77 GLY A O 1
ATOM 1193 N N . GLY A 1 78 ? 2.02700 -8.93300 19.78900 1.000 14.23139 78 GLY A N 1
ATOM 1194 C CA . GLY A 1 78 ? 2.12700 -10.28800 20.28700 1.000 15.70948 78 GLY A CA 1
ATOM 1195 C C . GLY A 1 78 ? 0.90300 -10.67300 21.06200 1.000 15.08865 78 GLY A C 1
ATOM 1196 O O . GLY A 1 78 ? -0.02700 -9.84000 21.25500 1.000 13.39695 78 GLY A O 1
ATOM 1200 N N . GLU A 1 79 ? 0.89100 -11.89200 21.59900 1.000 12.83033 79 GLU A N 1
ATOM 1201 C CA . GLU A 1 79 ? -0.20500 -12.40000 22.40500 1.000 12.27459 79 GLU A CA 1
ATOM 1202 C C . GLU A 1 79 ? 0.23300 -12.71500 23.82300 1.000 12.85690 79 GLU A C 1
ATOM 1203 O O . GLU A 1 79 ? 0.88300 -13.75400 24.07000 1.000 13.74165 79 GLU A O 1
ATOM 1215 N N . ALA A 1 80 ? -0.11500 -11.80400 24.72900 1.000 12.46984 80 ALA A N 1
ATOM 1216 C CA . ALA A 1 80 ? 0.29800 -11.94400 26.12300 1.000 12.05840 80 ALA A CA 1
ATOM 1217 C C . ALA A 1 80 ? -0.21800 -13.21400 26.77000 1.000 11.76746 80 ALA A C 1
ATOM 1218 O O . ALA A 1 80 ? 0.45800 -13.75600 27.64000 1.000 12.87444 80 ALA A O 1
ATOM 1225 N N . ILE A 1 81 ? -1.41300 -13.70400 26.39700 1.000 12.87953 81 ILE A N 1
ATOM 1226 C CA . ILE A 1 81 ? -1.97500 -14.86900 27.08400 1.000 14.15188 81 ILE A CA 1
ATOM 1227 C C . ILE A 1 81 ? -1.18400 -16.13300 26.81300 1.000 14.79594 81 ILE A C 1
ATOM 1228 O O . ILE A 1 81 ? -1.35000 -17.11400 27.51500 1.000 19.07105 81 ILE A O 1
ATOM 1244 N N . LEU A 1 82 ? -0.30000 -16.14400 25.79700 1.000 14.11939 82 LEU A N 1
ATOM 1245 C CA . LEU A 1 82 ? 0.60300 -17.26700 25.62600 1.000 16.74490 82 LEU A CA 1
ATOM 1246 C C . LEU A 1 82 ? 1.62300 -17.36000 26.75500 1.000 14.93591 82 LEU A C 1
ATOM 1247 O O . LEU A 1 82 ? 2.24600 -18.42200 26.93600 1.000 18.19623 82 LEU A O 1
ATOM 1263 N N . GLN A 1 83 ? 1.80900 -16.26200 27.48900 1.000 14.53722 83 GLN A N 1
ATOM 1264 C CA . GLN A 1 83 ? 2.72200 -16.22300 28.63000 1.000 13.95608 83 GLN A CA 1
ATOM 1265 C C . GLN A 1 83 ? 1.92600 -15.92800 29.88500 1.000 13.59248 83 GLN A C 1
ATOM 1266 O O . GLN A 1 83 ? 2.26500 -15.03100 30.66100 1.000 13.21182 83 GLN A O 1
ATOM 1280 N N . ALA A 1 84 ? 0.85200 -16.69300 30.08500 1.000 15.72268 84 ALA A N 1
ATOM 1281 C CA . ALA A 1 84 ? -0.09700 -16.34700 31.12900 1.000 14.72317 84 ALA A CA 1
ATOM 1282 C C . ALA A 1 84 ? 0.53700 -16.39900 32.51300 1.000 14.28231 84 ALA A C 1
ATOM 1283 O O . ALA A 1 84 ? 0.19700 -15.56800 33.37600 1.000 12.64491 84 ALA A O 1
ATOM 1290 N N . GLU A 1 85 ? 1.47000 -17.32900 32.75900 1.000 14.44229 85 GLU A N 1
ATOM 1291 C CA . GLU A 1 85 ? 2.07700 -17.38900 34.09000 1.000 14.24622 85 GLU A CA 1
ATOM 1292 C C . GLU A 1 85 ? 2.87700 -16.11200 34.35800 1.000 13.74170 85 GLU A C 1
ATOM 1293 O O . GLU A 1 85 ? 2.76700 -15.50300 35.42700 1.000 14.48117 85 GLU A O 1
ATOM 1305 N N . PHE A 1 86 ? 3.68800 -15.67100 33.38400 1.000 13.35458 86 PHE A N 1
ATOM 1306 C CA . PHE A 1 86 ? 4.44300 -14.44400 33.58200 1.000 13.25542 86 PHE A CA 1
ATOM 1307 C C . PHE A 1 86 ? 3.51500 -13.24400 33.76300 1.000 12.54271 86 PHE A C 1
ATOM 1308 O O . PHE A 1 86 ? 3.73000 -12.40500 34.65100 1.000 12.44377 86 PHE A O 1
ATOM 1325 N N . VAL A 1 87 ? 2.45600 -13.14300 32.95200 1.000 11.43621 87 VAL A N 1
ATOM 1326 C CA . VAL A 1 87 ? 1.58300 -11.96800 33.04800 1.000 10.64476 87 VAL A CA 1
ATOM 1327 C C . VAL A 1 87 ? 0.83800 -11.97400 34.39300 1.000 10.74567 87 VAL A C 1
ATOM 1328 O O . VAL A 1 87 ? 0.65100 -10.92900 35.03700 1.000 12.05058 87 VAL A O 1
ATOM 1341 N N . ARG A 1 88 ? 0.41100 -13.15200 34.83200 1.000 11.02527 88 ARG A N 1
ATOM 1342 C CA . ARG A 1 88 ? -0.15000 -13.29200 36.16700 1.000 12.87083 88 ARG A CA 1
ATOM 1343 C C . ARG A 1 88 ? 0.81500 -12.76500 37.20000 1.000 13.51562 88 ARG A C 1
ATOM 1344 O O . ARG A 1 88 ? 0.41800 -11.99500 38.09300 1.000 14.00806 88 ARG A O 1
ATOM 1365 N N . ASP A 1 89 ? 2.08300 -13.19100 37.12600 1.000 12.32363 89 ASP A N 1
ATOM 1366 C CA . ASP A 1 89 ? 3.04800 -12.75500 38.12600 1.000 12.38935 89 ASP A CA 1
ATOM 1367 C C . ASP A 1 89 ? 3.25400 -11.24900 38.06600 1.000 12.26059 89 ASP A C 1
ATOM 1368 O O . ASP A 1 89 ? 3.39900 -10.58300 39.11100 1.000 14.21775 89 ASP A O 1
ATOM 1377 N N . TRP A 1 90 ? 3.31300 -10.70100 36.86900 1.000 12.74142 90 TRP A N 1
ATOM 1378 C CA . TRP A 1 90 ? 3.51900 -9.27900 36.69900 1.000 11.87494 90 TRP A CA 1
ATOM 1379 C C . TRP A 1 90 ? 2.34000 -8.52400 37.27400 1.000 12.61189 90 TRP A C 1
ATOM 1380 O O . TRP A 1 90 ? 2.52500 -7.60800 38.07100 1.000 13.62846 90 TRP A O 1
ATOM 1401 N N . PHE A 1 91 ? 1.11600 -8.92900 36.91000 1.000 12.78662 91 PHE A N 1
ATOM 1402 C CA . PHE A 1 91 ? -0.05900 -8.21800 37.39700 1.000 11.76701 91 PHE A CA 1
ATOM 1403 C C . PHE A 1 91 ? -0.19900 -8.36200 38.92300 1.000 14.56456 91 PHE A C 1
ATOM 1404 O O . PHE A 1 91 ? -0.66500 -7.43300 39.59800 1.000 14.53692 91 PHE A O 1
ATOM 1421 N N . ARG A 1 92 ? 0.20800 -9.50800 39.48900 1.000 13.37491 92 ARG A N 1
ATOM 1422 C CA . ARG A 1 92 ? 0.18900 -9.65500 40.94600 1.000 13.78568 92 ARG A CA 1
ATOM 1423 C C . ARG A 1 92 ? 1.06400 -8.58400 41.60000 1.000 13.39604 92 ARG A C 1
ATOM 1424 O O . ARG A 1 92 ? 0.68900 -7.96000 42.60300 1.000 17.22968 92 ARG A O 1
ATOM 1445 N N . GLU A 1 93 ? 2.24800 -8.34500 41.04100 1.000 13.83909 93 GLU A N 1
ATOM 1446 C CA . GLU A 1 93 ? 3.12800 -7.32100 41.58800 1.000 17.22788 93 GLU A CA 1
ATOM 1447 C C . GLU A 1 93 ? 2.57000 -5.92300 41.34800 1.000 16.01421 93 GLU A C 1
ATOM 1448 O O . GLU A 1 93 ? 2.65700 -5.05100 42.23500 1.000 17.76971 93 GLU A O 1
ATOM 1460 N N . CYS A 1 94 ? 1.97900 -5.68000 40.18100 1.000 15.44088 94 CYS A N 1
ATOM 1461 C CA . CYS A 1 94 ? 1.33000 -4.39500 39.96000 1.000 14.88579 94 CYS A CA 1
ATOM 1462 C C . CYS A 1 94 ? 0.22600 -4.14600 40.97500 1.000 18.10768 94 CYS A C 1
ATOM 1463 O O . CYS A 1 94 ? 0.06900 -3.01700 41.44500 1.000 19.30281 94 CYS A O 1
ATOM 1471 N N . LYS A 1 95 ? -0.55200 -5.17500 41.31800 1.000 17.58110 95 LYS A N 1
ATOM 1472 C CA . LYS A 1 95 ? -1.59500 -4.99400 42.31500 1.000 19.18881 95 LYS A CA 1
ATOM 1473 C C . LYS A 1 95 ? -1.00400 -4.64300 43.67100 1.000 21.26912 95 LYS A C 1
ATOM 1474 O O . LYS A 1 95 ? -1.59500 -3.86600 44.43400 1.000 23.28693 95 LYS A O 1
ATOM 1493 N N . LYS A 1 96 ? 0.13800 -5.23600 44.04000 1.000 20.13578 96 LYS A N 1
ATOM 1494 C CA . LYS A 1 96 ? 0.76300 -4.85600 45.29200 1.000 21.43433 96 LYS A CA 1
ATOM 1495 C C . LYS A 1 96 ? 1.18100 -3.38800 45.30300 1.000 21.91090 96 LYS A C 1
ATOM 1496 O O . LYS A 1 96 ? 1.29700 -2.79300 46.38400 1.000 26.01823 96 LYS A O 1
ATOM 1515 N N . GLU A 1 97 ? 1.39300 -2.79500 44.14000 1.000 20.73200 97 GLU A N 1
ATOM 1516 C CA . GLU A 1 97 ? 1.73900 -1.39900 43.97800 1.000 21.68550 97 GLU A CA 1
ATOM 1517 C C . GLU A 1 97 ? 0.51100 -0.52300 43.78600 1.000 25.32726 97 GLU A C 1
ATOM 1518 O O . GLU A 1 97 ? 0.64900 0.69700 43.73200 1.000 27.46730 97 GLU A O 1
ATOM 1530 N N . GLY A 1 98 ? -0.67800 -1.10700 43.71600 1.000 22.89973 98 GLY A N 1
ATOM 1531 C CA . GLY A 1 98 ? -1.90000 -0.36300 43.48600 1.000 20.57272 98 GLY A CA 1
ATOM 1532 C C . GLY A 1 98 ? -2.12100 0.11000 42.07000 1.000 21.02453 98 GLY A C 1
ATOM 1533 O O . GLY A 1 98 ? -2.81900 1.11200 41.84400 1.000 25.49442 98 GLY A O 1
ATOM 1537 N N . ILE A 1 99 ? -1.57900 -0.60100 41.09700 1.000 17.89023 99 ILE A N 1
ATOM 1538 C CA . ILE A 1 99 ? -1.61700 -0.21700 39.69600 1.000 17.94642 99 ILE A CA 1
ATOM 1539 C C . ILE A 1 99 ? -2.70900 -0.99100 38.96400 1.000 18.17842 99 ILE A C 1
ATOM 1540 O O . ILE A 1 99 ? -2.85700 -2.21200 39.15900 1.000 18.32016 99 ILE A O 1
ATOM 1556 N N . HIS A 1 100 ? -3.46000 -0.28000 38.11300 1.000 17.06711 100 HIS A N 1
ATOM 1557 C CA . HIS A 1 100 ? -4.51700 -0.85400 37.29400 1.000 15.04535 100 HIS A CA 1
ATOM 1558 C C . HIS A 1 100 ? -3.88100 -1.69000 36.19100 1.000 14.97836 100 HIS A C 1
ATOM 1559 O O . HIS A 1 100 ? -2.87300 -1.28900 35.60000 1.000 15.76776 100 HIS A O 1
ATOM 1573 N N . THR A 1 101 ? -4.49000 -2.83900 35.89200 1.000 12.55937 101 THR A N 1
ATOM 1574 C CA . THR A 1 101 ? -3.97600 -3.76600 34.90200 1.000 12.32092 101 THR A CA 1
ATOM 1575 C C . THR A 1 101 ? -4.96000 -4.00600 33.77000 1.000 11.65898 101 THR A C 1
ATOM 1576 O O . THR A 1 101 ? -6.15400 -4.13200 33.99100 1.000 13.35872 101 THR A O 1
ATOM 1587 N N . CYS A 1 102 ? -4.42700 -4.15700 32.56900 1.000 12.50078 102 CYS A N 1
ATOM 1588 C CA . CYS A 1 102 ? -5.21400 -4.39800 31.36300 1.000 12.44882 102 CYS A CA 1
ATOM 1589 C C . CYS A 1 102 ? -4.54600 -5.44200 30.49300 1.000 11.48310 102 CYS A C 1
ATOM 1590 O O . CYS A 1 102 ? -3.34400 -5.37700 30.26800 1.000 11.36362 102 CYS A O 1
ATOM 1598 N N . LEU A 1 103 ? -5.32200 -6.43600 30.07000 1.000 12.29898 103 LEU A N 1
ATOM 1599 C CA . LEU A 1 103 ? -4.88200 -7.51300 29.19900 1.000 11.42957 103 LEU A CA 1
ATOM 1600 C C . LEU A 1 103 ? -5.44600 -7.26700 27.80500 1.000 10.09699 103 LEU A C 1
ATOM 1601 O O . LEU A 1 103 ? -6.66800 -7.26200 27.63700 1.000 12.36740 103 LEU A O 1
ATOM 1617 N N . ASP A 1 104 ? -4.57900 -7.04500 26.81500 1.000 12.59177 104 ASP A N 1
ATOM 1618 C CA . ASP A 1 104 ? -4.96000 -6.83100 25.40900 1.000 11.79299 104 ASP A CA 1
ATOM 1619 C C . ASP A 1 104 ? -4.72100 -8.10600 24.63700 1.000 12.14921 104 ASP A C 1
ATOM 1620 O O . ASP A 1 104 ? -3.58900 -8.42000 24.30400 1.000 14.44077 104 ASP A O 1
ATOM 1629 N N . THR A 1 105 ? -5.77700 -8.84800 24.36500 1.000 11.63039 105 THR A N 1
ATOM 1630 C CA . THR A 1 105 ? -5.68400 -10.25100 23.95800 1.000 11.88109 105 THR A CA 1
ATOM 1631 C C . THR A 1 105 ? -6.55300 -10.63300 22.78700 1.000 11.97725 105 THR A C 1
ATOM 1632 O O . THR A 1 105 ? -7.63000 -10.07600 22.56700 1.000 13.40073 105 THR A O 1
ATOM 1643 N N . ASN A 1 106 ? -6.04400 -11.62000 22.03700 1.000 12.17693 106 ASN A N 1
ATOM 1644 C CA . ASN A 1 106 ? -6.79600 -12.29100 20.99600 1.000 13.95627 106 ASN A CA 1
ATOM 1645 C C . ASN A 1 106 ? -7.64800 -13.43800 21.54800 1.000 12.87427 106 ASN A C 1
ATOM 1646 O O . ASN A 1 106 ? -8.39000 -14.05700 20.80000 1.000 14.14360 106 ASN A O 1
ATOM 1657 N N . GLY A 1 107 ? -7.57500 -13.71900 22.85300 1.000 12.60126 107 GLY A N 1
ATOM 1658 C CA . GLY A 1 107 ? -8.35900 -14.76100 23.48200 1.000 13.36336 107 GLY A CA 1
ATOM 1659 C C . GLY A 1 107 ? -8.16400 -16.17400 22.97100 1.000 14.19379 107 GLY A C 1
ATOM 1660 O O . GLY A 1 107 ? -9.03700 -17.01700 23.15700 1.000 16.35197 107 GLY A O 1
ATOM 1664 N N . PHE A 1 108 ? -7.03400 -16.47500 22.32500 1.000 15.34191 108 PHE A N 1
ATOM 1665 C CA . PHE A 1 108 ? -6.82200 -17.76600 21.65400 1.000 15.63814 108 PHE A CA 1
ATOM 1666 C C . PHE A 1 108 ? -6.31700 -18.73900 22.72800 1.000 21.30044 108 PHE A C 1
ATOM 1667 O O . PHE A 1 108 ? -5.16800 -19.18700 22.74400 1.000 22.73710 108 PHE A O 1
ATOM 1684 N N . VAL A 1 109 ? -7.21900 -19.04200 23.66200 1.000 21.71577 109 VAL A N 1
ATOM 1685 C CA . VAL A 1 109 ? -6.89700 -19.84600 24.83700 1.000 22.13771 109 VAL A CA 1
ATOM 1686 C C . VAL A 1 109 ? -7.22100 -21.29300 24.48500 1.000 21.82230 109 VAL A C 1
ATOM 1687 O O . VAL A 1 109 ? -8.38000 -21.65800 24.27400 1.000 21.87412 109 VAL A O 1
ATOM 1700 N N . ARG A 1 110 ? -6.18700 -22.12300 24.42100 1.000 27.70943 110 ARG A N 1
ATOM 1701 C CA A ARG A 1 110 ? -6.33700 -23.50400 23.97800 0.530 39.75675 110 ARG A CA 1
ATOM 1702 C CA B ARG A 1 110 ? -6.33500 -23.50400 23.97800 0.470 39.75712 110 ARG A CA 1
ATOM 1703 C C . ARG A 1 110 ? -6.35300 -24.48700 25.13500 1.000 40.49590 110 ARG A C 1
ATOM 1704 O O . ARG A 1 110 ? -6.78500 -25.62800 24.95000 1.000 49.14496 110 ARG A O 1
ATOM 1745 N N . HIS A 1 111 ? -5.90400 -24.06700 26.31200 1.000 43.11205 111 HIS A N 1
ATOM 1746 C CA . HIS A 1 111 ? -5.89100 -24.90800 27.50200 1.000 51.05298 111 HIS A CA 1
ATOM 1747 C C . HIS A 1 111 ? -6.45500 -24.09700 28.66300 1.000 44.03833 111 HIS A C 1
ATOM 1748 O O . HIS A 1 111 ? -6.08500 -22.93500 28.84300 1.000 43.09066 111 HIS A O 1
ATOM 1762 N N . TYR A 1 112 ? -7.33100 -24.70400 29.46400 1.000 41.90700 112 TYR A N 1
ATOM 1763 C CA . TYR A 1 112 ? -7.92400 -24.02100 30.61900 1.000 37.91090 112 TYR A CA 1
ATOM 1764 C C . TYR A 1 112 ? -7.35200 -24.60100 31.91000 1.000 39.46884 112 TYR A C 1
ATOM 1765 O O . TYR A 1 112 ? -8.00200 -25.34200 32.65600 1.000 43.76107 112 TYR A O 1
ATOM 1783 N N . ASP A 1 113 ? -6.10600 -24.25300 32.16500 1.000 25.53876 113 ASP A N 1
ATOM 1784 C CA . ASP A 1 113 ? -5.44500 -24.62200 33.39900 1.000 32.71466 113 ASP A CA 1
ATOM 1785 C C . ASP A 1 113 ? -5.66600 -23.52900 34.42100 1.000 25.87483 113 ASP A C 1
ATOM 1786 O O . ASP A 1 113 ? -6.16100 -22.43900 34.10800 1.000 26.36704 113 ASP A O 1
ATOM 1795 N N . PRO A 1 114 ? -5.34800 -23.83100 35.67400 1.000 25.83698 114 PRO A N 1
ATOM 1796 C CA . PRO A 1 114 ? -5.56600 -22.85900 36.76300 1.000 23.03422 114 PRO A CA 1
ATOM 1797 C C . PRO A 1 114 ? -4.95700 -21.49400 36.52800 1.000 20.64018 114 PRO A C 1
ATOM 1798 O O . PRO A 1 114 ? -5.47000 -20.51100 37.05800 1.000 20.44468 114 PRO A O 1
ATOM 1809 N N . VAL A 1 115 ? -3.91100 -21.37500 35.70400 1.000 18.41274 115 VAL A N 1
ATOM 1810 C CA . VAL A 1 115 ? -3.23800 -20.09600 35.56500 1.000 17.43678 115 VAL A CA 1
ATOM 1811 C C . VAL A 1 115 ? -4.16200 -19.05300 34.97000 1.000 19.45997 115 VAL A C 1
ATOM 1812 O O . VAL A 1 115 ? -4.02700 -17.86500 35.27800 1.000 16.80367 115 VAL A O 1
ATOM 1825 N N . ILE A 1 116 ? -5.10100 -19.45600 34.10400 1.000 17.64737 116 ILE A N 1
ATOM 1826 C CA . ILE A 1 116 ? -6.00700 -18.49400 33.48300 1.000 18.20635 116 ILE A CA 1
ATOM 1827 C C . ILE A 1 116 ? -6.83200 -17.77800 34.54500 1.000 17.65054 116 ILE A C 1
ATOM 1828 O O . ILE A 1 116 ? -6.94500 -16.54700 34.54100 1.000 16.39947 116 ILE A O 1
ATOM 1844 N N . ASP A 1 117 ? -7.46000 -18.53200 35.43000 1.000 18.30343 117 ASP A N 1
ATOM 1845 C CA . ASP A 1 117 ? -8.25400 -17.87600 36.46000 1.000 18.03105 117 ASP A CA 1
ATOM 1846 C C . ASP A 1 117 ? -7.38000 -17.00200 37.35000 1.000 18.60029 117 ASP A C 1
ATOM 1847 O O . ASP A 1 117 ? -7.80200 -15.92900 37.79500 1.000 18.03910 117 ASP A O 1
ATOM 1856 N N . GLU A 1 118 ? -6.16600 -17.44700 37.65200 1.000 16.94676 118 GLU A N 1
ATOM 1857 C CA . GLU A 1 118 ? -5.27100 -16.64700 38.48100 1.000 15.54458 118 GLU A CA 1
ATOM 1858 C C . GLU A 1 118 ? -4.91700 -15.34300 37.80100 1.000 14.03039 118 GLU A C 1
ATOM 1859 O O . GLU A 1 118 ? -4.87600 -14.28300 38.43900 1.000 16.62020 118 GLU A O 1
ATOM 1871 N N . LEU A 1 119 ? -4.64800 -15.39000 36.50700 1.000 13.23257 119 LEU A N 1
ATOM 1872 C CA . LEU A 1 119 ? -4.38200 -14.16800 35.78200 1.000 12.83081 119 LEU A CA 1
ATOM 1873 C C . LEU A 1 119 ? -5.60300 -13.24900 35.80800 1.000 15.36324 119 LEU A C 1
ATOM 1874 O O . LEU A 1 119 ? -5.48500 -12.04000 36.04600 1.000 14.68586 119 LEU A O 1
ATOM 1890 N N . LEU A 1 120 ? -6.78900 -13.80300 35.55700 1.000 14.52612 120 LEU A N 1
ATOM 1891 C CA . LEU A 1 120 ? -7.96800 -12.95100 35.49600 1.000 15.25573 120 LEU A CA 1
ATOM 1892 C C . LEU A 1 120 ? -8.25400 -12.30400 36.84200 1.000 15.97614 120 LEU A C 1
ATOM 1893 O O . LEU A 1 120 ? -8.73600 -11.16700 36.88700 1.000 17.41842 120 LEU A O 1
ATOM 1909 N N . GLU A 1 121 ? -7.93600 -12.98400 37.94700 1.000 14.90774 121 GLU A N 1
ATOM 1910 C CA . GLU A 1 121 ? -8.19900 -12.41700 39.27000 1.000 16.90097 121 GLU A CA 1
ATOM 1911 C C . GLU A 1 121 ? -7.44700 -11.09500 39.46800 1.000 17.47705 121 GLU A C 1
ATOM 1912 O O . GLU A 1 121 ? -7.88400 -10.23200 40.22700 1.000 22.40622 121 GLU A O 1
ATOM 1924 N N . VAL A 1 122 ? -6.30900 -10.91300 38.80700 1.000 15.40276 122 VAL A N 1
ATOM 1925 C CA . VAL A 1 122 ? -5.50000 -9.70900 38.94500 1.000 17.78846 122 VAL A CA 1
ATOM 1926 C C . VAL A 1 122 ? -5.51200 -8.86000 37.67400 1.000 14.08190 122 VAL A C 1
ATOM 1927 O O . VAL A 1 122 ? -4.67100 -8.00700 37.48500 1.000 14.63713 122 VAL A O 1
ATOM 1940 N N . THR A 1 123 ? -6.47300 -9.09200 36.80200 1.000 13.63073 123 THR A N 1
ATOM 1941 C CA . THR A 1 123 ? -6.70600 -8.28800 35.62100 1.000 13.41229 123 THR A CA 1
ATOM 1942 C C . THR A 1 123 ? -7.92900 -7.40400 35.83800 1.000 14.19554 123 THR A C 1
ATOM 1943 O O . THR A 1 123 ? -9.04200 -7.91000 36.03400 1.000 17.42879 123 THR A O 1
ATOM 1954 N N . ASP A 1 124 ? -7.75000 -6.08800 35.70100 1.000 13.95245 124 ASP A N 1
ATOM 1955 C CA . ASP A 1 124 ? -8.89900 -5.22200 35.91000 1.000 16.05810 124 ASP A CA 1
ATOM 1956 C C . ASP A 1 124 ? -9.73200 -5.06300 34.64500 1.000 15.85331 124 ASP A C 1
ATOM 1957 O O . ASP A 1 124 ? -10.94100 -4.86400 34.74700 1.000 19.12541 124 ASP A O 1
ATOM 1966 N N . LEU A 1 125 ? -9.12500 -5.12700 33.47300 1.000 13.49372 125 LEU A N 1
ATOM 1967 C CA . LEU A 1 125 ? -9.78600 -4.90600 32.19300 1.000 12.86216 125 LEU A CA 1
ATOM 1968 C C . LEU A 1 125 ? -9.20800 -5.83500 31.14300 1.000 13.03476 125 LEU A C 1
ATOM 1969 O O . LEU A 1 125 ? -7.98000 -5.91300 31.00100 1.000 12.73037 125 LEU A O 1
ATOM 1985 N N . VAL A 1 126 ? -10.06800 -6.53600 30.41200 1.000 13.73258 126 VAL A N 1
ATOM 1986 C CA . VAL A 1 126 ? -9.65800 -7.32000 29.24300 1.000 12.27585 126 VAL A CA 1
ATOM 1987 C C . VAL A 1 126 ? -10.15800 -6.62200 27.99200 1.000 11.85969 126 VAL A C 1
ATOM 1988 O O . VAL A 1 126 ? -11.36400 -6.41000 27.85500 1.000 14.06999 126 VAL A O 1
ATOM 2001 N N . MET A 1 127 ? -9.26200 -6.26500 27.08600 1.000 12.10969 127 MET A N 1
ATOM 2002 C CA . MET A 1 127 ? -9.62300 -5.80000 25.75000 1.000 11.72317 127 MET A CA 1
ATOM 2003 C C . MET A 1 127 ? -9.49800 -6.99200 24.82400 1.000 12.78803 127 MET A C 1
ATOM 2004 O O . MET A 1 127 ? -8.39400 -7.36100 24.41000 1.000 13.44832 127 MET A O 1
ATOM 2018 N N . LEU A 1 128 ? -10.62700 -7.61400 24.52300 1.000 13.00624 128 LEU A N 1
ATOM 2019 C CA . LEU A 1 128 ? -10.67300 -8.84600 23.75900 1.000 12.87934 128 LEU A CA 1
ATOM 2020 C C . LEU A 1 128 ? -10.98300 -8.52800 22.30200 1.000 12.58674 128 LEU A C 1
ATOM 2021 O O . LEU A 1 128 ? -12.03700 -7.94400 22.00200 1.000 12.41926 128 LEU A O 1
ATOM 2037 N N . ASP A 1 129 ? -10.12100 -8.95900 21.39500 1.000 11.97333 129 ASP A N 1
ATOM 2038 C CA . ASP A 1 129 ? -10.45900 -8.90400 19.96600 1.000 11.49893 129 ASP A CA 1
ATOM 2039 C C . ASP A 1 129 ? -11.40500 -10.03500 19.57900 1.000 13.91763 129 ASP A C 1
ATOM 2040 O O . ASP A 1 129 ? -11.15600 -11.20700 19.89500 1.000 14.27911 129 ASP A O 1
ATOM 2049 N N . LEU A 1 130 ? -12.50100 -9.66600 18.90400 1.000 13.82761 130 LEU A N 1
ATOM 2050 C CA . LEU A 1 130 ? -13.36400 -10.62700 18.22100 1.000 14.44303 130 LEU A CA 1
ATOM 2051 C C . LEU A 1 130 ? -13.17700 -10.24400 16.75100 1.000 13.93257 130 LEU A C 1
ATOM 2052 O O . LEU A 1 130 ? -13.76600 -9.26900 16.28600 1.000 15.71193 130 LEU A O 1
ATOM 2068 N N . LYS A 1 131 ? -12.32600 -10.97200 16.03400 1.000 14.27856 131 LYS A N 1
ATOM 2069 C CA . LYS A 1 131 ? -11.83900 -10.50700 14.7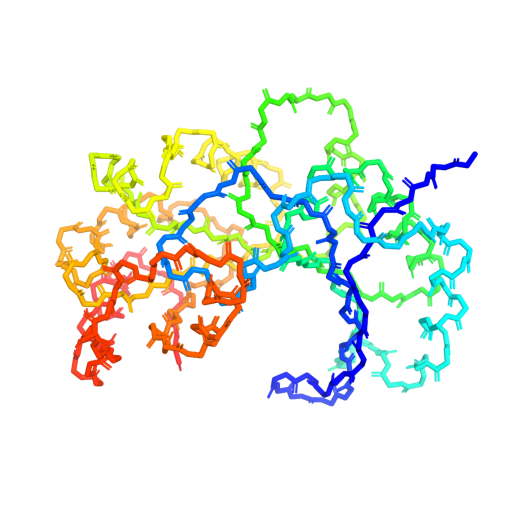3000 1.000 13.15518 131 LYS A CA 1
ATOM 2070 C C . LYS A 1 131 ? -12.81100 -10.78800 13.59700 1.000 14.63050 131 LYS A C 1
ATOM 2071 O O . LYS A 1 131 ? -12.76900 -10.08700 12.58900 1.000 14.15178 131 LYS A O 1
ATOM 2090 N N . GLN A 1 132 ? -13.64500 -11.81000 13.71100 1.000 14.96423 132 GLN A N 1
ATOM 2091 C CA . GLN A 1 132 ? -14.63300 -12.10900 12.68200 1.000 15.84324 132 GLN A CA 1
ATOM 2092 C C . GLN A 1 132 ? -15.51600 -13.23900 13.19600 1.000 17.80765 132 GLN A C 1
ATOM 2093 O O . GLN A 1 132 ? -15.03600 -14.35400 13.41600 1.000 18.76690 132 GLN A O 1
ATOM 2107 N N . MET A 1 133 ? -16.81700 -12.98200 13.36100 1.000 17.18710 133 MET A N 1
ATOM 2108 C CA . MET A 1 133 ? -17.73100 -14.01500 13.82400 1.000 19.41398 133 MET 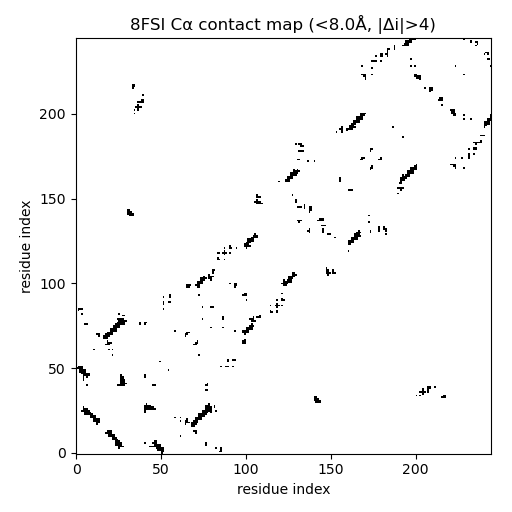A CA 1
ATOM 2109 C C . MET A 1 133 ? -17.94700 -15.10200 12.77800 1.000 21.06196 133 MET A C 1
ATOM 2110 O O . MET A 1 133 ? -18.21900 -16.25600 13.13000 1.000 22.64967 133 MET A O 1
ATOM 2124 N N . ASN A 1 134 ? -17.79900 -14.76300 11.51200 1.000 20.52510 134 ASN A N 1
ATOM 2125 C CA . ASN A 1 134 ? -17.95700 -15.72500 10.42500 1.000 22.21339 134 ASN A CA 1
ATOM 2126 C C . ASN A 1 134 ? -16.67500 -16.53900 10.32300 1.000 21.34995 134 ASN A C 1
ATOM 2127 O O . ASN A 1 134 ? -15.62700 -16.02200 9.90300 1.000 20.82437 134 ASN A O 1
ATOM 2138 N N . ASP A 1 135 ? -16.72500 -17.79500 10.76600 1.000 24.10149 135 ASP A N 1
ATOM 2139 C CA . ASP A 1 135 ? -15.48500 -18.55100 10.85600 1.000 23.86642 135 ASP A CA 1
ATOM 2140 C C . ASP A 1 135 ? -14.90900 -18.86300 9.48500 1.000 23.81260 135 ASP A C 1
ATOM 2141 O O . ASP A 1 135 ? -13.69900 -19.06100 9.37000 1.000 23.85883 135 ASP A O 1
ATOM 2150 N N . GLU A 1 136 ? -15.74700 -18.95700 8.44500 1.000 23.71923 136 GLU A N 1
ATOM 2151 C CA . GLU A 1 136 ? -15.19800 -19.13700 7.10500 1.000 27.13793 136 GLU A CA 1
ATOM 2152 C C . GLU A 1 136 ? -14.28600 -17.96700 6.72800 1.000 25.74193 136 GLU A C 1
ATOM 2153 O O . GLU A 1 136 ? -13.18000 -18.16500 6.20300 1.000 26.63904 136 GLU A O 1
ATOM 2163 N N . ILE A 1 137 ? -14.69900 -16.74300 7.06600 1.000 23.05005 137 ILE A N 1
ATOM 2164 C CA . ILE A 1 137 ? -13.85700 -15.58400 6.81200 1.000 20.65365 137 ILE A CA 1
ATOM 2165 C C . ILE A 1 137 ? -12.69500 -15.55300 7.80000 1.000 17.61074 137 ILE A C 1
ATOM 2166 O O . ILE A 1 137 ? -11.55900 -15.28000 7.42400 1.000 20.06754 137 ILE A O 1
ATOM 2182 N N . HIS A 1 138 ? -12.96600 -15.83600 9.08400 1.000 18.17976 138 HIS A N 1
ATOM 2183 C CA . HIS A 1 138 ? -11.94100 -15.78100 10.12200 1.000 17.45455 138 HIS A CA 1
ATOM 2184 C C . HIS A 1 138 ? -10.74900 -16.65600 9.76800 1.000 18.40800 138 HIS A C 1
ATOM 2185 O O . HIS A 1 138 ? -9.60600 -16.24400 9.92200 1.000 17.62362 138 HIS A O 1
ATOM 2199 N N . LYS A 1 139 ? -10.99300 -17.86200 9.26700 1.000 20.62140 139 LYS A N 1
ATOM 2200 C CA . LYS A 1 139 ? -9.89200 -18.74900 8.92100 1.000 20.74754 139 LYS A CA 1
ATOM 2201 C C . LYS A 1 139 ? -9.02200 -18.15900 7.81900 1.000 18.35839 139 LYS A C 1
ATOM 2202 O O . LYS A 1 139 ? -7.79500 -18.33600 7.82900 1.000 21.23518 139 LYS A O 1
ATOM 2221 N N . ASN A 1 140 ? -9.63400 -17.44500 6.86600 1.000 21.01219 140 ASN A N 1
ATOM 2222 C CA . ASN A 1 140 ? -8.87700 -16.82000 5.79100 1.000 19.48201 140 ASN A CA 1
ATOM 2223 C C . ASN A 1 140 ? -8.19600 -15.54200 6.23100 1.000 19.18133 140 ASN A C 1
ATOM 2224 O O . ASN A 1 140 ? -7.16800 -15.17500 5.66500 1.000 20.57668 140 ASN A O 1
ATOM 2235 N N . LEU A 1 141 ? -8.76900 -14.83500 7.20500 1.000 18.33818 141 LEU A N 1
ATOM 2236 C CA . LEU A 1 141 ? -8.23100 -13.56500 7.68100 1.000 16.63779 141 LEU A CA 1
ATOM 2237 C C . LEU A 1 141 ? -7.15400 -13.72200 8.74000 1.000 14.89250 141 LEU A C 1
ATOM 2238 O O . LEU A 1 141 ? -6.26000 -12.88800 8.82100 1.000 16.02370 141 LEU A O 1
ATOM 2254 N N . VAL A 1 142 ? -7.23100 -14.78500 9.53400 1.000 15.56105 142 VAL A N 1
ATOM 2255 C CA . VAL A 1 142 ? -6.40600 -14.94900 10.72400 1.000 15.99467 142 VAL A CA 1
ATOM 2256 C C . VAL A 1 142 ? -5.61900 -16.24300 10.72100 1.000 15.49775 142 VAL A C 1
ATOM 2257 O O . VAL A 1 142 ? -4.63200 -16.35300 11.47900 1.000 15.75555 142 VAL A O 1
ATOM 2270 N N . GLY A 1 143 ? -5.99200 -17.23500 9.91000 1.000 17.06534 143 GLY A N 1
ATOM 2271 C CA . GLY A 1 143 ? -5.28200 -18.49200 9.82100 1.000 17.64275 143 GLY A CA 1
ATOM 2272 C C . GLY A 1 143 ? -5.76400 -19.56900 10.76600 1.000 20.47281 143 GLY A C 1
ATOM 2273 O O . GLY A 1 143 ? -5.30800 -20.69900 10.66600 1.000 21.93894 143 GLY A O 1
ATOM 2277 N N . VAL A 1 144 ? -6.65500 -19.24500 11.69000 1.000 19.07856 144 VAL A N 1
ATOM 2278 C CA . VAL A 1 144 ? -7.13100 -20.18800 12.68800 1.000 19.11659 144 VAL A CA 1
ATOM 2279 C C . VAL A 1 144 ? -8.62500 -19.97200 12.82300 1.000 19.12748 144 VAL A C 1
ATOM 2280 O O . VAL A 1 144 ? -9.16800 -18.95400 12.40400 1.000 20.20610 144 VAL A O 1
ATOM 2293 N N . SER A 1 145 ? -9.28300 -20.93300 13.44100 1.000 21.89728 145 SER A N 1
ATOM 2294 C CA . SER A 1 145 ? -10.70700 -20.83400 13.71200 1.000 21.29957 145 SER A CA 1
ATOM 2295 C C . SER A 1 145 ? -10.93600 -19.89200 14.88300 1.000 19.32718 145 SER A C 1
ATOM 2296 O O . SER A 1 145 ? -10.07500 -19.73500 15.76900 1.000 20.28478 145 SER A O 1
ATOM 2304 N N . ASN A 1 146 ? -12.10600 -19.26100 14.88900 1.000 19.78030 146 ASN A N 1
ATOM 2305 C CA . ASN A 1 146 ? -12.48200 -18.37000 15.97700 1.000 19.20786 146 ASN A CA 1
ATOM 2306 C C . ASN A 1 146 ? -13.05800 -19.11200 17.18200 1.000 20.94764 146 ASN A C 1
ATOM 2307 O O . ASN A 1 146 ? -13.42000 -18.44300 18.15200 1.000 19.86333 146 ASN A O 1
ATOM 2318 N N . HIS A 1 147 ? -13.13100 -20.44900 17.14800 1.000 23.51478 147 HIS A N 1
ATOM 2319 C CA . HIS A 1 147 ? -13.85400 -21.18400 18.17900 1.000 23.49953 147 HIS A CA 1
ATOM 2320 C C . HIS A 1 147 ? -13.28100 -20.91300 19.57000 1.000 22.52630 147 HIS A C 1
ATOM 2321 O O . HIS A 1 147 ? -14.03400 -20.65100 20.52000 1.000 26.09752 147 HIS A O 1
ATOM 2335 N N . ARG A 1 148 ? -11.95900 -21.00200 19.71400 1.000 20.85410 148 ARG A N 1
ATOM 2336 C CA . ARG A 1 148 ? -11.36400 -20.81500 21.03700 1.000 20.71153 148 ARG A CA 1
ATOM 2337 C C . ARG A 1 148 ? -11.62800 -19.40900 21.56700 1.000 18.18710 148 ARG A C 1
ATOM 2338 O O . ARG A 1 148 ? -11.91300 -19.20500 22.75800 1.000 20.88119 148 ARG A O 1
ATOM 2359 N N . THR A 1 149 ? -11.44100 -18.40400 20.70900 1.000 18.09692 149 THR A N 1
ATOM 2360 C CA . THR A 1 149 ? -11.69400 -17.03200 21.11800 1.000 17.59592 149 THR A CA 1
ATOM 2361 C C . THR A 1 149 ? -13.13700 -16.84000 21.56900 1.000 17.62446 149 THR A C 1
ATOM 2362 O O . THR A 1 149 ? -13.38400 -16.15500 22.56900 1.000 16.51941 149 THR A O 1
ATOM 2373 N N . LEU A 1 150 ? -14.10600 -17.37200 20.80600 1.000 19.29382 150 LEU A N 1
ATOM 2374 C CA . LEU A 1 150 ? -15.50100 -17.24800 21.20500 1.000 18.16513 150 LEU A CA 1
ATOM 2375 C C . LEU A 1 150 ? -15.77400 -17.93900 22.53500 1.000 19.99897 150 LEU A C 1
ATOM 2376 O O . LEU A 1 150 ? -16.48700 -17.39700 23.37800 1.000 19.92526 150 LEU A O 1
ATOM 2392 N N . ARG A 1 151 ? -15.19300 -19.11800 22.75700 1.000 20.09554 151 ARG A N 1
ATOM 2393 C CA . ARG A 1 151 ? -15.38000 -19.77400 24.04200 1.000 23.59018 151 ARG A CA 1
ATOM 2394 C C . ARG A 1 151 ? -14.78100 -18.95000 25.16700 1.000 21.90908 151 ARG A C 1
ATOM 2395 O O . ARG A 1 151 ? -15.36300 -18.85300 26.25500 1.000 22.50531 151 ARG A O 1
ATOM 2416 N N . PHE A 1 152 ? -13.63700 -18.31500 24.91100 1.000 18.93772 152 PHE A N 1
ATOM 2417 C CA . PHE A 1 152 ? -13.03500 -17.48000 25.93700 1.000 17.42561 152 PHE A CA 1
ATOM 2418 C C . PHE A 1 152 ? -13.90100 -16.27200 26.22900 1.000 18.78947 152 PHE A C 1
ATOM 2419 O O . PHE A 1 152 ? -14.03100 -15.86700 27.38300 1.000 17.91163 152 PHE A O 1
ATOM 2436 N N . ALA A 1 153 ? -14.49400 -15.66700 25.19900 1.000 17.48380 153 ALA A N 1
ATOM 2437 C CA . ALA A 1 153 ? -15.38100 -14.55200 25.45900 1.000 17.33679 153 ALA A CA 1
ATOM 2438 C C . ALA A 1 153 ? -16.52300 -14.99100 26.37200 1.000 18.96868 153 ALA A C 1
ATOM 2439 O O . ALA A 1 153 ? -16.90700 -14.26100 27.28900 1.000 19.05147 153 ALA A O 1
ATOM 2446 N N . GLN A 1 154 ? -17.07200 -16.18200 26.13700 1.000 20.52454 154 GLN A N 1
ATOM 2447 C CA . GLN A 1 154 ? -18.14900 -16.67500 26.99200 1.000 23.27504 154 GLN A CA 1
ATOM 2448 C C . GLN A 1 154 ? -17.65800 -16.94200 28.39700 1.000 23.63449 154 GLN A C 1
ATOM 2449 O O . GLN A 1 154 ? -18.39000 -16.71100 29.36100 1.000 25.72375 154 GLN A O 1
ATOM 2463 N N . TYR A 1 155 ? -16.42500 -17.42400 28.52200 1.000 20.56660 155 TYR A N 1
ATOM 2464 C CA . TYR A 1 155 ? -15.83900 -17.66700 29.83600 1.000 22.79383 155 TYR A CA 1
ATOM 2465 C C . TYR A 1 155 ? -15.70000 -16.36500 30.61900 1.000 22.47906 155 TYR A C 1
ATOM 2466 O O . TYR A 1 155 ? -16.01300 -16.31200 31.82100 1.000 23.73972 155 TYR A O 1
ATOM 2484 N N . LEU A 1 156 ? -15.20300 -15.31100 29.96600 1.000 19.88775 156 LEU A N 1
ATOM 2485 C CA . LEU A 1 156 ? -15.06900 -14.03200 30.63400 1.000 19.94802 156 LEU A CA 1
ATOM 2486 C C . LEU A 1 156 ? -16.42400 -13.52200 31.09700 1.000 22.73551 156 LEU A C 1
ATOM 2487 O O . LEU A 1 156 ? -16.54400 -12.93500 32.18100 1.000 21.59666 156 LEU A O 1
ATOM 2503 N N . ALA A 1 157 ? -17.45600 -13.73800 30.28900 1.000 21.32486 157 ALA A N 1
ATOM 2504 C CA . ALA A 1 157 ? -18.79200 -13.33300 30.69500 1.000 21.70914 157 ALA A CA 1
ATOM 2505 C C . ALA A 1 157 ? -19.24800 -14.11300 31.92000 1.000 25.20196 157 ALA A C 1
ATOM 2506 O O . ALA A 1 157 ? -19.77900 -13.53900 32.87200 1.000 29.41765 157 ALA A O 1
ATOM 2513 N N . GLU A 1 158 ? -19.02500 -15.42100 31.91600 1.000 23.59423 158 GLU A N 1
ATOM 2514 C CA . GLU A 1 158 ? -19.41500 -16.24400 33.06500 1.000 27.24361 158 GLU A CA 1
ATOM 2515 C C . GLU A 1 158 ? -18.74800 -15.75500 34.34300 1.000 25.54642 158 GLU A C 1
ATOM 2516 O O . GLU A 1 158 ? -19.36200 -15.78100 35.42200 1.000 31.14589 158 GLU A O 1
ATOM 2528 N N . LYS A 1 159 ? -17.49600 -15.32800 34.25300 1.000 26.21972 159 LYS A N 1
ATOM 2529 C CA . LYS A 1 159 ? -16.71100 -14.85000 35.38700 1.000 22.42684 159 LYS A CA 1
ATOM 2530 C C . LYS A 1 159 ? -16.92500 -13.37300 35.69300 1.000 27.34385 159 LYS A C 1
ATOM 2531 O O . LYS A 1 159 ? -16.30200 -12.85600 36.63100 1.000 28.76648 159 LYS A O 1
ATOM 2550 N N . ASN A 1 160 ? -17.75600 -12.68100 34.90700 1.000 23.50248 160 ASN A N 1
ATOM 2551 C CA A ASN A 1 160 ? -18.04200 -11.27300 35.15200 0.380 24.18313 160 ASN A CA 1
ATOM 2552 C CA B ASN A 1 160 ? -18.05900 -11.26400 35.09200 0.620 24.16666 160 ASN A CA 1
ATOM 2553 C C . ASN A 1 160 ? -16.79100 -10.40500 35.04500 1.000 24.32153 160 ASN A C 1
ATOM 2554 O O . ASN A 1 160 ? -16.67000 -9.38900 35.73200 1.000 27.49160 160 ASN A O 1
ATOM 2575 N N . VAL A 1 161 ? -15.85900 -10.77100 34.15600 1.000 19.65514 161 VAL A N 1
ATOM 2576 C CA . VAL A 1 161 ? -14.64600 -9.98500 33.95300 1.000 21.23344 161 VAL A CA 1
ATOM 2577 C C . VAL A 1 161 ? -14.99100 -8.76500 33.10600 1.000 19.80753 161 VAL A C 1
ATOM 2578 O O . VAL A 1 161 ? -15.66400 -8.88000 32.07600 1.000 21.21222 161 VAL A O 1
ATOM 2591 N N . LYS A 1 162 ? -14.50700 -7.60200 33.50100 1.000 17.36408 162 LYS A N 1
ATOM 2592 C CA . LYS A 1 162 ? -14.77200 -6.39600 32.73200 1.000 17.14032 162 LYS A CA 1
ATOM 2593 C C . LYS A 1 162 ? -14.08400 -6.48200 31.38400 1.000 16.82056 162 LYS A C 1
ATOM 2594 O O . LYS A 1 162 ? -12.86800 -6.67600 31.32500 1.000 15.64373 162 LYS A O 1
ATOM 2609 N N . VAL A 1 163 ? -14.83100 -6.27500 30.30300 1.000 15.94280 163 VAL A N 1
ATOM 2610 C CA . VAL A 1 163 ? -14.35200 -6.49600 28.94300 1.000 15.35640 163 VAL A CA 1
ATOM 2611 C C . VAL A 1 163 ? -14.71200 -5.33100 28.04200 1.000 15.11551 163 VAL A C 1
ATOM 2612 O O . VAL A 1 163 ? -15.83800 -4.82100 28.05900 1.000 16.87749 163 VAL A O 1
ATOM 2625 N N . TRP A 1 164 ? -13.77700 -4.95000 27.20100 1.000 14.89208 164 TRP A N 1
ATOM 2626 C CA . TRP A 1 164 ? -14.06900 -4.17400 25.99400 1.000 14.68926 164 TRP A CA 1
ATOM 2627 C C . TRP A 1 164 ? -13.87700 -5.10600 24.81300 1.000 15.12335 164 TRP A C 1
ATOM 2628 O O . TRP A 1 164 ? -12.83400 -5.74800 24.69900 1.000 15.52092 164 TRP A O 1
ATOM 2649 N N . ILE A 1 165 ? -14.86100 -5.19000 23.93000 1.000 15.06434 165 ILE A N 1
ATOM 2650 C CA . ILE A 1 165 ? -14.73700 -5.95600 22.70000 1.000 14.79113 165 ILE A CA 1
ATOM 2651 C C . ILE A 1 165 ? -14.12800 -5.05000 21.64400 1.000 14.26867 165 ILE A C 1
ATOM 2652 O O . ILE A 1 165 ? -14.59400 -3.92900 21.46100 1.000 15.78836 165 ILE A O 1
ATOM 2668 N N . ARG A 1 166 ? -13.08700 -5.50600 20.98300 1.000 13.74912 166 ARG A N 1
ATOM 2669 C CA . ARG A 1 166 ? -12.47400 -4.75500 19.89400 1.000 13.67373 166 ARG A CA 1
ATOM 2670 C C . ARG A 1 166 ? -12.66000 -5.47600 18.57000 1.000 13.73200 166 ARG A C 1
ATOM 2671 O O . ARG A 1 166 ? -12.39100 -6.67400 18.46000 1.000 14.57824 166 ARG A O 1
ATOM 2692 N N . TYR A 1 167 ? -13.10100 -4.72400 17.56300 1.000 13.40725 167 TYR A N 1
ATOM 2693 C CA . TYR A 1 167 ? -13.38800 -5.24800 16.24000 1.000 13.11300 167 TYR A CA 1
ATOM 2694 C C . TYR A 1 167 ? -12.64000 -4.38800 15.22900 1.000 12.69398 167 TYR A C 1
ATOM 2695 O O . TYR A 1 167 ? -12.98200 -3.21200 15.03400 1.000 14.52098 167 TYR A O 1
ATOM 2713 N N . VAL A 1 168 ? -11.63800 -4.97900 14.58700 1.000 14.19889 168 VAL A N 1
ATOM 2714 C CA . VAL A 1 168 ? -10.92300 -4.29200 13.51300 1.000 14.50757 168 VAL A CA 1
ATOM 2715 C C . VAL A 1 168 ? -11.73700 -4.41900 12.23600 1.000 13.19826 168 VAL A C 1
ATOM 2716 O O . VAL A 1 168 ? -11.97800 -5.53400 11.75600 1.000 14.26842 168 VAL A O 1
ATOM 2729 N N . VAL A 1 169 ? -12.09400 -3.27200 11.67000 1.000 13.30788 169 VAL A N 1
ATOM 2730 C CA . VAL A 1 169 ? -12.97400 -3.16200 10.51600 1.000 16.07835 169 VAL A CA 1
ATOM 2731 C C . VAL A 1 169 ? -12.10300 -2.98200 9.28600 1.000 15.35071 169 VAL A C 1
ATOM 2732 O O . VAL A 1 169 ? -11.46500 -1.94000 9.09900 1.000 15.85656 169 VAL A O 1
ATOM 2745 N N . VAL A 1 170 ? -12.08200 -3.99700 8.43500 1.000 15.26993 170 VAL A N 1
ATOM 2746 C CA . VAL A 1 170 ? -11.18200 -4.07700 7.28900 1.000 16.15450 170 VAL A CA 1
ATOM 2747 C C . VAL A 1 170 ? -12.06200 -4.16900 6.04900 1.000 16.97286 170 VAL A C 1
ATOM 2748 O O . VAL A 1 170 ? -12.80000 -5.14600 5.89600 1.000 17.41606 170 VAL A O 1
ATOM 2761 N N . PRO A 1 171 ? -11.97800 -3.23100 5.09900 1.000 18.53786 171 PRO A N 1
ATOM 2762 C CA . PRO A 1 171 ? -12.78400 -3.34400 3.87700 1.000 18.85555 171 PRO A CA 1
ATOM 2763 C C . PRO A 1 171 ? -12.52000 -4.65100 3.14000 1.000 19.07977 171 PRO A C 1
ATOM 2764 O O . PRO A 1 171 ? -11.37800 -5.05100 2.90400 1.000 21.91093 171 PRO A O 1
ATOM 2775 N N . GLY A 1 172 ? -13.59900 -5.31700 2.79200 1.000 19.15249 172 GLY A N 1
ATOM 2776 C CA . GLY A 1 172 ? -13.54100 -6.58800 2.12000 1.000 21.85780 172 GLY A CA 1
ATOM 2777 C C . GLY A 1 172 ? -13.48000 -7.78800 3.03100 1.000 23.04334 172 GLY A C 1
ATOM 2778 O O . GLY A 1 172 ? -13.53700 -8.92100 2.53400 1.000 24.21316 172 GLY A O 1
ATOM 2782 N N . TRP A 1 173 ? -13.33900 -7.57900 4.33400 1.000 18.33588 173 TRP A N 1
ATOM 2783 C CA . TRP A 1 173 ? -13.08100 -8.66600 5.26500 1.000 20.20528 173 TRP A CA 1
ATOM 2784 C C . TRP A 1 173 ? -13.99100 -8.61300 6.48000 1.000 19.01426 173 TRP A C 1
ATOM 2785 O O . TRP A 1 173 ? -14.51200 -9.65400 6.89700 1.000 21.34941 173 TRP A O 1
ATOM 2806 N N . SER A 1 174 ? -14.19000 -7.42900 7.07700 1.000 17.54438 174 SER A N 1
ATOM 2807 C CA . SER A 1 174 ? -14.95200 -7.31300 8.31600 1.000 17.85225 174 SER A CA 1
ATOM 2808 C C . SER A 1 174 ? -15.80400 -6.04500 8.31700 1.000 18.72527 174 SER A C 1
ATOM 2809 O O . SER A 1 174 ? -16.14100 -5.53200 9.37700 1.000 19.66705 174 SER A O 1
ATOM 2817 N N . ASP A 1 175 ? -16.17700 -5.54200 7.14100 1.000 18.39338 175 ASP A N 1
ATOM 2818 C CA . ASP A 1 175 ? -17.01500 -4.35200 7.01000 1.000 17.35019 175 ASP A CA 1
ATOM 2819 C C . ASP A 1 175 ? -18.44700 -4.66500 6.59900 1.000 18.01849 175 ASP A C 1
ATOM 2820 O O . ASP A 1 175 ? -19.23200 -3.74100 6.39000 1.000 23.87211 175 ASP A O 1
ATOM 2829 N N . ASP A 1 176 ? -18.81200 -5.93600 6.47300 1.000 18.29166 176 ASP A N 1
ATOM 2830 C CA . ASP A 1 176 ? -20.11800 -6.30100 5.95600 1.000 18.79693 176 ASP A CA 1
ATOM 2831 C C . ASP A 1 176 ? -21.17400 -6.37400 7.04400 1.000 19.31374 176 ASP A C 1
ATOM 2832 O O . ASP A 1 176 ? -20.87700 -6.63400 8.21300 1.000 20.14199 176 ASP A O 1
ATOM 2841 N N . ASP A 1 177 ? -22.42300 -6.15900 6.62500 1.000 21.38122 177 ASP A N 1
ATOM 2842 C CA . ASP A 1 177 ? -23.54200 -6.11400 7.55200 1.000 23.06132 177 ASP A CA 1
ATOM 2843 C C . ASP A 1 177 ? -23.71900 -7.43300 8.28900 1.000 24.02985 177 ASP A C 1
ATOM 2844 O O . ASP A 1 177 ? -23.95600 -7.44600 9.49700 1.000 22.92882 177 ASP A O 1
ATOM 2853 N N . ASP A 1 178 ? -23.65100 -8.56100 7.58000 1.000 20.73463 178 ASP A N 1
ATOM 2854 C CA . ASP A 1 178 ? -23.92000 -9.83700 8.24600 1.000 24.29807 178 ASP A CA 1
ATOM 2855 C C . ASP A 1 178 ? -22.94700 -10.09400 9.39600 1.000 22.40931 178 ASP A C 1
ATOM 2856 O O . ASP A 1 178 ? -23.35900 -10.48600 10.49400 1.000 21.80340 178 ASP A O 1
ATOM 2865 N N . SER A 1 179 ? -21.65200 -9.88200 9.15700 1.000 20.09327 179 SER A N 1
ATOM 2866 C CA . SER A 1 179 ? -20.67400 -10.10700 10.20600 1.000 18.69588 179 SER A CA 1
ATOM 2867 C C . SER A 1 179 ? -20.91800 -9.18400 11.39200 1.000 18.19500 179 SER A C 1
ATOM 2868 O O . SER A 1 179 ? -20.70200 -9.57800 12.54400 1.000 18.79609 179 SER A O 1
ATOM 2876 N N . ALA A 1 180 ? -21.38100 -7.96800 11.14100 1.000 18.87790 180 ALA A N 1
ATOM 2877 C CA . ALA A 1 180 ? -21.68100 -7.04700 12.22800 1.000 19.35718 180 ALA A CA 1
ATOM 2878 C C . ALA A 1 180 ? -22.87500 -7.51200 13.04300 1.000 19.55574 180 ALA A C 1
ATOM 2879 O O . ALA A 1 180 ? -22.83000 -7.48700 14.28100 1.000 19.64396 180 ALA A O 1
ATOM 2886 N N . HIS A 1 181 ? -23.94700 -7.93600 12.37500 1.000 19.44194 181 HIS A N 1
ATOM 2887 C CA . HIS A 1 181 ? -25.07900 -8.50300 13.10300 1.000 20.54364 181 HIS A CA 1
ATOM 2888 C C . HIS A 1 181 ? -24.66000 -9.70800 13.93600 1.000 20.94703 181 HIS A C 1
ATOM 2889 O O . HIS A 1 181 ? -25.13000 -9.89300 15.07000 1.000 22.98696 181 HIS A O 1
ATOM 2903 N N . ARG A 1 182 ? -23.79800 -10.55400 13.38600 1.000 20.52966 182 ARG A N 1
ATOM 2904 C CA . ARG A 1 182 ? -23.38100 -11.73000 14.14200 1.000 21.66323 182 ARG A CA 1
ATOM 2905 C C . ARG A 1 182 ? -22.65300 -11.32600 15.41900 1.000 20.36085 182 ARG A C 1
ATOM 2906 O O . ARG A 1 182 ? -22.83300 -11.94900 16.47600 1.000 22.13434 182 ARG A O 1
ATOM 2927 N N . LEU A 1 183 ? -21.81700 -10.29300 15.33900 1.000 18.96516 183 LEU A N 1
ATOM 2928 C CA . LEU A 1 183 ? -21.10100 -9.80600 16.51400 1.000 18.91432 183 LEU A CA 1
ATOM 2929 C C . LEU A 1 183 ? -22.07000 -9.21200 17.52000 1.000 18.72367 183 LEU A C 1
ATOM 2930 O O . LEU A 1 183 ? -21.91800 -9.42200 18.73800 1.000 19.21566 183 LEU A O 1
ATOM 2946 N N . GLY A 1 184 ? -23.08400 -8.49500 17.03000 1.000 19.54859 184 GLY A N 1
ATOM 2947 C CA . GLY A 1 184 ? -24.07800 -7.93500 17.91900 1.000 21.06395 184 GLY A CA 1
ATOM 2948 C C . GLY A 1 184 ? -24.83800 -9.02300 18.64300 1.000 22.81057 184 GLY A C 1
ATOM 2949 O O . GLY A 1 184 ? -25.08600 -8.93600 19.84300 1.000 23.12002 184 GLY A O 1
ATOM 2953 N N . GLU A 1 185 ? -25.24300 -10.05900 17.90700 1.000 25.07518 185 GLU A N 1
ATOM 2954 C CA . GLU A 1 185 ? -25.98100 -11.17100 18.51000 1.000 23.41557 185 GLU A CA 1
ATOM 2955 C C . GLU A 1 185 ? -25.12400 -11.85900 19.56400 1.000 23.16523 185 GLU A C 1
ATOM 2956 O O . GLU A 1 185 ? -25.58300 -12.14800 20.68500 1.000 25.58070 185 GLU A O 1
ATOM 2968 N N . PHE A 1 186 ? -23.85900 -12.10600 19.23500 1.000 21.40424 186 PHE A N 1
ATOM 2969 C CA . PHE A 1 186 ? -23.01900 -12.92000 20.10600 1.000 22.19928 186 PHE A CA 1
ATOM 2970 C C . PHE A 1 186 ? -22.75000 -12.22800 21.43400 1.000 20.36791 186 PHE A C 1
ATOM 2971 O O . PHE A 1 186 ? -22.67900 -12.89700 22.48000 1.000 22.49938 186 PHE A O 1
ATOM 2988 N N . THR A 1 187 ? -22.58600 -10.90300 21.42700 1.000 21.68899 187 THR A N 1
ATOM 2989 C CA . THR A 1 187 ? -22.22700 -10.15200 22.62000 1.000 22.57175 187 THR A CA 1
ATOM 2990 C C . THR A 1 187 ? -23.42500 -9.54800 23.35400 1.000 21.50886 187 THR A C 1
ATOM 2991 O O . THR A 1 187 ? -23.24000 -8.90300 24.39700 1.000 20.90171 187 THR A O 1
ATOM 3002 N N . ARG A 1 188 ? -24.63100 -9.74200 22.83900 1.000 23.78527 188 ARG A N 1
ATOM 3003 C CA . ARG A 1 188 ? -25.80000 -9.03700 23.34600 1.000 25.02859 188 ARG A CA 1
ATOM 3004 C C . ARG A 1 188 ? -26.02600 -9.28000 24.83100 1.000 26.44864 188 ARG A C 1
ATOM 3005 O O . ARG A 1 188 ? -26.30100 -8.33600 25.57200 1.000 28.12932 188 ARG A O 1
ATOM 3026 N N . ASP A 1 189 ? -25.90200 -10.52400 25.28200 1.000 27.43002 189 ASP A N 1
ATOM 3027 C CA . ASP A 1 189 ? -26.23300 -10.88500 26.65400 1.000 29.24688 189 ASP A CA 1
ATOM 3028 C C . ASP A 1 189 ? -25.04200 -10.79600 27.59900 1.000 28.60239 189 ASP A C 1
ATOM 3029 O O . ASP A 1 189 ? -25.16100 -11.18900 28.77500 1.000 30.23969 189 ASP A O 1
ATOM 3038 N N . MET A 1 190 ? -23.90100 -10.29300 27.11200 1.000 26.49321 190 MET A N 1
ATOM 3039 C CA . MET A 1 190 ? -22.68200 -10.21500 27.94000 1.000 25.96454 190 MET A CA 1
ATOM 3040 C C . MET A 1 190 ? -22.68500 -8.89100 28.69100 1.000 26.05678 190 MET A C 1
ATOM 3041 O O . MET A 1 190 ? -22.16800 -7.88600 28.21500 1.000 24.63577 190 MET A O 1
ATOM 3055 N N . GLY A 1 191 ? -23.30700 -8.88700 29.87300 1.000 28.06430 191 GLY A N 1
ATOM 3056 C CA . GLY A 1 191 ? -23.39200 -7.67900 30.66600 1.000 28.71445 191 GLY A CA 1
ATOM 3057 C C . GLY A 1 191 ? -22.06800 -7.17400 31.18100 1.000 29.01814 191 GLY A C 1
ATOM 3058 O O . GLY A 1 191 ? -21.97300 -6.00200 31.55700 1.000 29.99983 191 GLY A O 1
ATOM 3062 N N . ASN A 1 192 ? -21.02600 -8.01500 31.14000 1.000 27.14064 192 ASN A N 1
ATOM 3063 C CA . ASN A 1 192 ? -19.68200 -7.62100 31.52400 1.000 26.42852 192 ASN A CA 1
ATOM 3064 C C . ASN A 1 192 ? -18.97600 -6.81000 30.45700 1.000 24.63098 192 ASN A C 1
ATOM 3065 O O . ASN A 1 192 ? -17.93100 -6.22900 30.74900 1.000 23.90284 192 ASN A O 1
ATOM 3076 N N . VAL A 1 193 ? -19.51700 -6.75700 29.24800 1.000 23.22126 193 VAL A N 1
ATOM 3077 C CA . VAL A 1 193 ? -18.91900 -5.98900 28.16400 1.000 21.97598 193 VAL A CA 1
ATOM 3078 C C . VAL A 1 193 ? -19.33200 -4.53300 28.34200 1.000 21.92157 193 VAL A C 1
ATOM 3079 O O . VAL A 1 193 ? -20.51400 -4.18500 28.18200 1.000 23.71933 193 VAL A O 1
ATOM 3092 N N . GLU A 1 194 ? -18.36700 -3.68100 28.70000 1.000 22.26988 194 GLU A N 1
ATOM 3093 C CA . GLU A 1 194 ? -18.69400 -2.27700 28.89800 1.000 24.24970 194 GLU A CA 1
ATOM 3094 C C . GLU A 1 194 ? -18.93800 -1.56900 27.58700 1.000 21.49790 194 GLU A C 1
ATOM 3095 O O . GLU A 1 194 ? -19.74900 -0.63800 27.52200 1.000 24.40205 194 GLU A O 1
ATOM 3107 N N . LYS A 1 195 ? -18.26200 -1.97800 26.52600 1.000 19.92850 195 LYS A N 1
ATOM 3108 C CA . LYS A 1 195 ? -18.42000 -1.33200 25.23800 1.000 19.34528 195 LYS A CA 1
ATOM 3109 C C . LYS A 1 195 ? -17.81300 -2.20900 24.15200 1.000 17.92974 195 LYS A C 1
ATOM 3110 O O . LYS A 1 195 ? -16.99400 -3.09700 24.42300 1.000 17.00622 195 LYS A O 1
ATOM 3129 N N . ILE A 1 196 ? -18.24900 -1.94900 22.92700 1.000 16.89850 196 ILE A N 1
ATOM 3130 C CA . ILE A 1 196 ? -17.66200 -2.48800 21.70100 1.000 17.27259 196 ILE A CA 1
ATOM 3131 C C . ILE A 1 196 ? -16.96000 -1.31900 21.06300 1.000 17.37517 196 ILE A C 1
ATOM 3132 O O . ILE A 1 196 ? -17.58900 -0.28300 20.80400 1.000 17.92028 196 ILE A O 1
ATOM 3148 N N . GLU A 1 197 ? -15.67400 -1.47400 20.78500 1.000 17.13326 197 GLU A N 1
ATOM 3149 C CA . GLU A 1 197 ? -14.88200 -0.42100 20.15300 1.000 16.73469 197 GLU A CA 1
ATOM 3150 C C . GLU A 1 197 ? -14.44200 -0.90800 18.78100 1.000 15.49821 197 GLU A C 1
ATOM 3151 O O . GLU A 1 197 ? -13.83200 -1.97900 18.66700 1.000 16.10489 197 GLU A O 1
ATOM 3163 N N . LEU A 1 198 ? -14.77700 -0.13400 17.75100 1.000 14.87663 198 LEU A N 1
ATOM 3164 C CA . LEU A 1 198 ? -14.36600 -0.43000 16.39400 1.000 15.99013 198 LEU A CA 1
ATOM 3165 C C . LEU A 1 198 ? -13.01600 0.22100 16.14400 1.000 19.13412 198 LEU A C 1
ATOM 3166 O O . LEU A 1 198 ? -12.83100 1.40400 16.41800 1.000 20.31448 198 LEU A O 1
ATOM 3182 N N . LEU A 1 199 ? -12.10100 -0.54500 15.58100 1.000 14.79686 199 LEU A N 1
ATOM 3183 C CA . LEU A 1 199 ? -10.78500 -0.05200 15.21100 1.000 15.60029 199 LEU A CA 1
ATOM 3184 C C . LEU A 1 199 ? -10.72000 -0.03300 13.69900 1.000 15.83635 199 LEU A C 1
ATOM 3185 O O . LEU A 1 199 ? -10.76800 -1.08800 13.05100 1.000 15.70969 199 LEU A O 1
ATOM 3201 N N . PRO A 1 200 ? -10.62900 1.11600 13.07100 1.000 15.02672 200 PRO A N 1
ATOM 3202 C CA . PRO A 1 200 ? -10.49100 1.10900 11.61100 1.000 16.33305 200 PRO A CA 1
ATOM 3203 C C . PRO A 1 200 ? -9.17100 0.50100 11.18400 1.000 16.44392 200 PRO A C 1
ATOM 3204 O O . PRO A 1 200 ? -8.11700 0.83200 11.73400 1.000 17.80514 200 PRO A O 1
ATOM 3215 N N . TYR A 1 201 ? -9.22000 -0.34000 10.14900 1.000 15.30320 201 TYR A N 1
ATOM 3216 C CA . TYR A 1 201 ? -7.98600 -0.84600 9.54700 1.000 15.94988 201 TYR A CA 1
ATOM 3217 C C . TYR A 1 201 ? -7.07400 0.29500 9.11800 1.000 18.14384 201 TYR A C 1
ATOM 3218 O O . TYR A 1 201 ? -7.51700 1.26400 8.50500 1.000 18.66185 201 TYR A O 1
ATOM 3236 N N . HIS A 1 202 ? -5.78100 0.16400 9.43200 1.000 17.55198 202 HIS A N 1
ATOM 3237 C CA . HIS A 1 202 ? -4.73600 1.04200 8.92800 1.000 18.62530 202 HIS A CA 1
ATOM 3238 C C . HIS A 1 202 ? -3.60800 0.19700 8.34800 1.000 18.45401 202 HIS A C 1
ATOM 3239 O O . HIS A 1 202 ? -3.35500 -0.92500 8.78400 1.000 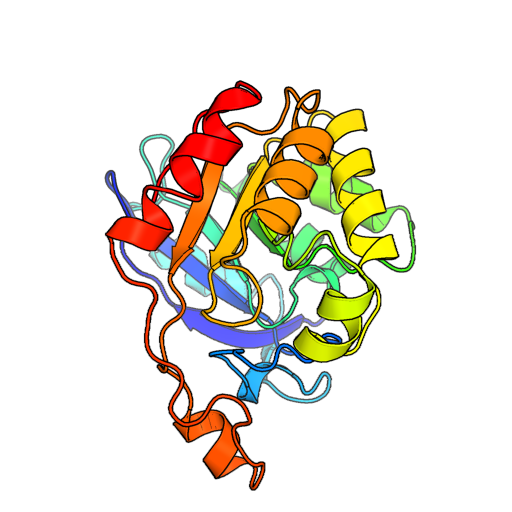20.09640 202 HIS A O 1
ATOM 3253 N N . GLU A 1 203 ? -2.86800 0.78300 7.39000 1.000 22.69929 203 GLU A N 1
ATOM 3254 C CA . GLU A 1 203 ? -1.79800 0.05000 6.70900 1.000 23.72266 203 GLU A CA 1
ATOM 3255 C C . GLU A 1 203 ? -0.46700 0.09500 7.46500 1.000 33.82802 203 GLU A C 1
ATOM 3256 O O . GLU A 1 203 ? 0.48400 -0.58500 7.05400 1.000 41.58923 203 GLU A O 1
ATOM 3268 N N . LEU A 1 204 ? -0.37800 0.85700 8.55600 1.000 31.86236 204 LEU A N 1
ATOM 3269 C CA . LEU A 1 204 ? 0.84700 0.92900 9.34100 1.000 36.81822 204 LEU A CA 1
ATOM 3270 C C . LEU A 1 204 ? 1.38800 -0.45600 9.67100 1.000 26.12864 204 LEU A C 1
ATOM 3271 O O . LEU A 1 204 ? 0.63000 -1.39300 9.95800 1.000 34.31877 204 LEU A O 1
ATOM 3287 N N . GLY A 1 205 ? 2.70600 -0.55700 9.68000 1.000 29.98277 205 GLY A N 1
ATOM 3288 C CA . GLY A 1 205 ? 3.37600 -1.78700 9.99200 1.000 33.48736 205 GLY A CA 1
ATOM 3289 C C . GLY A 1 205 ? 3.64500 -2.67100 8.81000 1.000 34.36192 205 GLY A C 1
ATOM 3290 O O . GLY A 1 205 ? 4.23700 -3.74500 8.99100 1.000 30.03160 205 GLY A O 1
ATOM 3294 N N . LYS A 1 206 ? 3.24900 -2.25100 7.60000 1.000 37.10241 206 LYS A N 1
ATOM 3295 C CA . LYS A 1 206 ? 3.58500 -3.02200 6.40400 1.000 36.61506 206 LYS A CA 1
ATOM 3296 C C . LYS A 1 206 ? 5.07400 -3.30700 6.31600 1.000 35.33530 206 LYS A C 1
ATOM 3297 O O . LYS A 1 206 ? 5.48200 -4.41200 5.93100 1.000 34.29836 206 LYS A O 1
ATOM 3316 N N . HIS A 1 207 ? 5.91400 -2.31200 6.64300 1.000 34.79891 207 HIS A N 1
ATOM 3317 C CA . HIS A 1 207 ? 7.35000 -2.48300 6.53700 1.000 32.46754 207 HIS A CA 1
ATOM 3318 C C . HIS A 1 207 ? 7.85200 -3.69000 7.32200 1.000 35.06055 207 HIS A C 1
ATOM 3319 O O . HIS A 1 207 ? 8.89200 -4.26600 6.96700 1.000 37.82331 207 HIS A O 1
ATOM 3333 N N . LYS A 1 208 ? 7.14200 -4.08500 8.39000 1.000 27.88509 208 LYS A N 1
ATOM 3334 C CA . LYS A 1 208 ? 7.63200 -5.19600 9.20500 1.000 29.52926 208 LYS A CA 1
ATOM 3335 C C . LYS A 1 208 ? 7.48400 -6.52300 8.47400 1.000 28.09883 208 LYS A C 1
ATOM 3336 O O . LYS A 1 208 ? 8.30500 -7.43400 8.66600 1.000 30.04243 208 LYS A O 1
ATOM 3355 N N . TRP A 1 209 ? 6.44900 -6.64900 7.63100 1.000 28.10886 209 TRP A N 1
ATOM 3356 C CA . TRP A 1 209 ? 6.33200 -7.83200 6.78400 1.000 28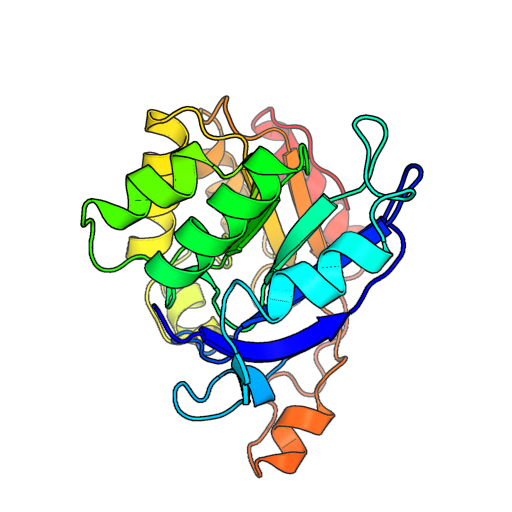.13719 209 TRP A CA 1
ATOM 3357 C C . TRP A 1 209 ? 7.44600 -7.87000 5.74500 1.000 30.70491 209 TRP A C 1
ATOM 3358 O O . TRP A 1 209 ? 8.03600 -8.92700 5.47400 1.000 35.31400 209 TRP A O 1
ATOM 3379 N N . VAL A 1 210 ? 7.74200 -6.71500 5.16000 1.000 32.61525 210 VAL A N 1
ATOM 3380 C CA . VAL A 1 210 ? 8.73700 -6.65400 4.09900 1.000 36.14534 210 VAL A CA 1
ATOM 3381 C C . VAL A 1 210 ? 10.10300 -7.03300 4.64000 1.000 40.16854 210 VAL A C 1
ATOM 3382 O O . VAL A 1 210 ? 10.88600 -7.70700 3.96400 1.000 42.21267 210 VAL A O 1
ATOM 3395 N N . ALA A 1 211 ? 10.41700 -6.59100 5.85900 1.000 38.42111 211 ALA A N 1
ATOM 3396 C CA . ALA A 1 211 ? 11.69000 -6.93400 6.47500 1.000 38.18838 211 ALA A CA 1
ATOM 3397 C C . ALA A 1 211 ? 11.85900 -8.44300 6.53900 1.000 46.54740 211 ALA A C 1
ATOM 3398 O O . ALA A 1 211 ? 12.95200 -8.96800 6.30300 1.000 54.33913 211 ALA A O 1
ATOM 3405 N N . MET A 1 212 ? 10.78000 -9.15400 6.86300 1.000 45.88515 212 MET A N 1
ATOM 3406 C CA . MET A 1 212 ? 10.80700 -10.60400 6.98400 1.000 48.92557 212 MET A CA 1
ATOM 3407 C C . MET A 1 212 ? 10.76200 -11.30500 5.63600 1.000 44.36660 212 MET A C 1
ATOM 3408 O O . MET A 1 212 ? 10.75300 -12.54000 5.59400 1.000 52.00650 212 MET A O 1
ATOM 3422 N N . GLY A 1 213 ? 10.79300 -10.55800 4.53600 1.000 41.78040 213 GLY A N 1
ATOM 3423 C CA . GLY A 1 213 ? 10.69100 -11.17000 3.23300 1.000 47.46802 213 GLY A CA 1
ATOM 3424 C C . GLY A 1 213 ? 9.35000 -11.78400 2.92200 1.000 41.88880 213 GLY A C 1
ATOM 3425 O O . GLY A 1 213 ? 9.27000 -12.66500 2.06000 1.000 49.63337 213 GLY A O 1
ATOM 3429 N N . GLU A 1 214 ? 8.28800 -11.34500 3.58400 1.000 45.77456 214 GLU A N 1
ATOM 3430 C CA . GLU A 1 214 ? 6.96400 -11.88500 3.33300 1.000 45.84902 214 GLU A CA 1
ATOM 3431 C C . GLU A 1 214 ? 6.04600 -10.83800 2.72700 1.000 46.48157 214 GLU A C 1
ATOM 3432 O O . GLU A 1 214 ? 6.02800 -9.68000 3.15700 1.000 48.18747 214 GLU A O 1
ATOM 3444 N N . GLU A 1 215 ? 5.26200 -11.2680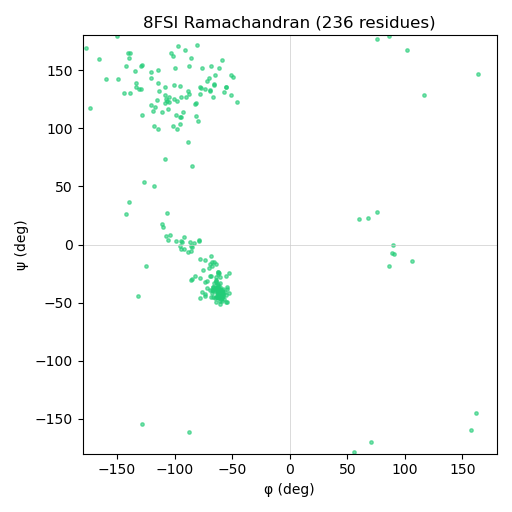0 1.74800 1.000 42.44056 215 GLU A N 1
ATOM 3445 C CA . GLU A 1 215 ? 4.32500 -10.36200 1.11100 1.000 41.81321 215 GLU A CA 1
ATOM 3446 C C . GLU A 1 215 ? 3.24800 -9.93100 2.09800 1.000 35.09917 215 GLU A C 1
ATOM 3447 O O . GLU A 1 215 ? 2.73500 -10.72100 2.89900 1.000 35.75320 215 GLU A O 1
ATOM 3459 N N . TYR A 1 216 ? 2.91800 -8.65700 2.04600 1.000 32.08436 216 TYR A N 1
ATOM 3460 C CA . TYR A 1 216 ? 1.74300 -8.13700 2.71300 1.000 28.42774 216 TYR A CA 1
ATOM 3461 C C . TYR A 1 216 ? 0.53000 -8.38600 1.82200 1.000 29.38804 216 TYR A C 1
ATOM 3462 O O . TYR A 1 216 ? 0.50000 -7.94000 0.67100 1.000 35.01186 216 TYR A O 1
ATOM 3480 N N . LYS A 1 217 ? -0.45400 -9.11700 2.33500 1.000 32.06822 217 LYS A N 1
ATOM 3481 C CA . LYS A 1 217 ? -1.55100 -9.63400 1.52500 1.000 33.78146 217 LYS A CA 1
ATOM 3482 C C . LYS A 1 217 ? -2.71300 -8.66600 1.40200 1.000 33.30759 217 LYS A C 1
ATOM 3483 O O . LYS A 1 217 ? -3.63500 -8.92000 0.61700 1.000 39.42608 217 LYS A O 1
ATOM 3502 N N . LEU A 1 218 ? -2.67800 -7.55100 2.12600 1.000 26.63968 218 LEU A N 1
ATOM 3503 C CA . LEU A 1 218 ? -3.70300 -6.51600 2.04100 1.000 25.88452 218 LEU A CA 1
ATOM 3504 C C . LEU A 1 218 ? -3.19000 -5.27900 1.30900 1.000 27.37034 218 LEU A C 1
ATOM 3505 O O . LEU A 1 218 ? -3.67900 -4.17000 1.54500 1.000 28.30661 218 LEU A O 1
ATOM 3521 N N . ASP A 1 219 ? -2.21200 -5.45300 0.41400 1.000 31.93716 219 ASP A N 1
ATOM 3522 C CA . ASP A 1 219 ? -1.75800 -4.33900 -0.39900 1.000 34.13815 219 ASP A CA 1
ATOM 3523 C C . ASP A 1 219 ? -2.94900 -3.74900 -1.13700 1.000 36.15589 219 ASP A C 1
ATOM 3524 O O . ASP A 1 219 ? -3.79200 -4.47700 -1.67000 1.000 35.85654 219 ASP A O 1
ATOM 3533 N N . GLY A 1 220 ? -3.03400 -2.42800 -1.14000 1.000 37.86431 220 GLY A N 1
ATOM 3534 C CA . GLY A 1 220 ? -4.08300 -1.73500 -1.83100 1.000 38.31192 220 GLY A CA 1
ATOM 3535 C C . GLY A 1 220 ? -5.35200 -1.54500 -1.03900 1.000 37.69464 220 GLY A C 1
ATOM 3536 O O . GLY A 1 220 ? -6.15500 -0.67800 -1.39900 1.000 43.94769 220 GLY A O 1
ATOM 3540 N N . VAL A 1 221 ? -5.55900 -2.31700 0.03200 1.000 30.89388 221 VAL A N 1
ATOM 3541 C CA . VAL A 1 221 ? -6.73800 -2.11300 0.85900 1.000 26.45606 221 VAL A CA 1
ATOM 3542 C C . VAL A 1 221 ? -6.59100 -0.78800 1.57900 1.000 26.98316 221 VAL A C 1
ATOM 3543 O O . VAL A 1 221 ? -5.53900 -0.47700 2.13600 1.000 27.79553 221 VAL A O 1
ATOM 3556 N N . GLU A 1 222 ? -7.63100 0.01700 1.54800 1.000 31.40175 222 GLU A N 1
ATOM 3557 C CA . GLU A 1 222 ? -7.60500 1.30700 2.21000 1.000 31.03958 222 GLU A CA 1
ATOM 3558 C C . GLU A 1 222 ? -8.37200 1.25200 3.51000 1.000 24.23228 222 GLU A C 1
ATOM 3559 O O . GLU A 1 222 ? -9.12900 0.31600 3.77400 1.000 25.83886 222 GLU A O 1
ATOM 3571 N N . PRO A 1 223 ? -8.18500 2.24800 4.36700 1.000 23.88194 223 PRO A N 1
ATOM 3572 C CA . PRO A 1 223 ? -8.95400 2.29700 5.58800 1.000 24.00016 223 PRO A CA 1
ATOM 3573 C C . PRO A 1 223 ? -10.42800 2.40400 5.27600 1.000 22.16632 223 PRO A C 1
ATOM 3574 O O . PRO A 1 223 ? -10.83300 2.96700 4.23800 1.000 24.74282 223 PRO A O 1
ATOM 3585 N N . PRO A 1 224 ? -11.27700 1.91000 6.16900 1.000 19.42234 224 PRO A N 1
ATOM 3586 C CA . PRO A 1 224 ? -12.70700 2.04600 5.94600 1.000 18.90213 224 PRO A CA 1
ATOM 3587 C C . PRO A 1 224 ? -13.12700 3.49600 5.96600 1.000 19.85195 224 PRO A C 1
ATOM 3588 O O . PRO A 1 224 ? -12.62100 4.30300 6.75000 1.000 22.67295 224 PRO A O 1
ATOM 3599 N N . ARG A 1 225 ? -14.12200 3.80400 5.14100 1.000 21.01234 225 ARG A N 1
ATOM 3600 C CA . ARG A 1 225 ? -14.71700 5.12500 5.13500 1.000 22.21356 225 ARG A CA 1
ATOM 3601 C C . ARG A 1 225 ? -15.49000 5.36800 6.43500 1.000 21.50026 225 ARG A C 1
ATOM 3602 O O . ARG A 1 225 ? -15.97100 4.44500 7.09200 1.000 20.33634 225 ARG A O 1
ATOM 3623 N N . ALA A 1 226 ? -15.60900 6.64200 6.79300 1.000 24.34326 226 ALA A N 1
ATOM 3624 C CA . ALA A 1 226 ? -16.41200 7.00900 7.95300 1.000 25.92128 226 ALA A CA 1
ATOM 3625 C C . ALA A 1 226 ? -17.82600 6.45000 7.84100 1.000 22.92486 226 ALA A C 1
ATOM 3626 O O . ALA A 1 226 ? -18.39400 5.96900 8.82000 1.000 22.91988 226 ALA A O 1
ATOM 3633 N N . GLU A 1 227 ? -18.37700 6.42800 6.64100 1.000 23.54193 227 GLU A N 1
ATOM 3634 C CA . GLU A 1 227 ? -19.72800 5.91000 6.45500 1.000 23.93433 227 GLU A CA 1
ATOM 3635 C C . GLU A 1 227 ? -19.79300 4.44800 6.83500 1.000 22.51041 227 GLU A C 1
ATOM 3636 O O . GLU A 1 227 ? -20.81300 3.97300 7.36000 1.000 22.66948 227 GLU A O 1
ATOM 3648 N N . THR A 1 228 ? -18.74600 3.69700 6.51300 1.000 21.47633 228 THR A N 1
ATOM 3649 C CA . THR A 1 228 ? -18.71100 2.28900 6.87500 1.000 22.44175 228 THR A CA 1
ATOM 3650 C C . THR A 1 228 ? -18.62600 2.11400 8.38800 1.000 20.48092 228 THR A C 1
ATOM 3651 O O . THR A 1 228 ? -19.29200 1.24000 8.96600 1.000 22.02034 228 THR A O 1
ATOM 3662 N N . MET A 1 229 ? -17.75800 2.89100 9.04800 1.000 18.61324 229 MET A N 1
ATOM 3663 C CA . MET A 1 229 ? -17.67800 2.84300 10.50600 1.000 18.46182 229 MET A CA 1
ATOM 3664 C C . MET A 1 229 ? -19.01900 3.16900 11.14300 1.000 19.99369 229 MET A C 1
ATOM 3665 O O . MET A 1 229 ? -19.43900 2.48500 12.08900 1.000 19.32405 229 MET A O 1
ATOM 3679 N N . ARG A 1 230 ? -19.71500 4.18900 10.62400 1.000 21.01359 230 ARG A N 1
ATOM 3680 C CA . ARG A 1 230 ? -21.02400 4.54400 11.15900 1.000 21.58179 230 ARG A CA 1
ATOM 3681 C C . ARG A 1 230 ? -22.04200 3.43500 10.91100 1.000 23.83675 230 ARG A C 1
ATOM 3682 O O . ARG A 1 230 ? -22.89600 3.16700 11.76200 1.000 22.41334 230 ARG A O 1
ATOM 3703 N N . ARG A 1 231 ? -21.97300 2.77400 9.75400 1.000 22.13805 231 ARG A N 1
ATOM 3704 C CA A ARG A 1 231 ? -22.94300 1.72100 9.46100 0.690 21.29248 231 ARG A CA 1
ATOM 3705 C CA B ARG A 1 231 ? -22.94000 1.72000 9.46300 0.310 21.28821 231 ARG A CA 1
ATOM 3706 C C . ARG A 1 231 ? -22.74100 0.52500 10.38900 1.000 20.11181 231 ARG A C 1
ATOM 3707 O O . ARG A 1 231 ? -23.70500 -0.01200 10.93200 1.000 22.62792 231 ARG A O 1
ATOM 3746 N N . VAL A 1 232 ? -21.50000 0.07300 10.55900 1.000 18.83733 232 VAL A N 1
ATOM 3747 C CA . VAL A 1 232 ? -21.20500 -1.02800 11.46400 1.000 17.88802 232 VAL A CA 1
ATOM 3748 C C . VAL A 1 232 ? -21.59800 -0.64900 12.88500 1.000 19.78156 232 VAL A C 1
ATOM 3749 O O . VAL A 1 232 ? -22.22700 -1.44000 13.58800 1.000 21.22078 232 VAL A O 1
ATOM 3762 N N . LYS A 1 233 ? -21.26600 0.57100 13.31700 1.000 19.54725 233 LYS A N 1
ATOM 3763 C CA . LYS A 1 233 ? -21.63800 1.01800 14.65400 1.000 19.51614 233 LYS A CA 1
ATOM 3764 C C . LYS A 1 233 ? -23.14600 0.98700 14.84700 1.000 22.31935 233 LYS A C 1
ATOM 3765 O O . LYS A 1 233 ? -23.63300 0.51200 15.87400 1.000 22.42793 233 LYS A O 1
ATOM 3784 N N . GLY A 1 234 ? -23.89600 1.49800 13.87500 1.000 21.70654 234 GLY A N 1
ATOM 3785 C CA . GLY A 1 234 ? -25.34400 1.47500 13.99100 1.000 22.64665 234 GLY A CA 1
ATOM 3786 C C . GLY A 1 234 ? -25.91400 0.07700 14.10100 1.000 22.74278 234 GLY A C 1
ATOM 3787 O O . GLY A 1 234 ? -26.86200 -0.15400 14.85600 1.000 25.93261 234 GLY A O 1
ATOM 3791 N N . ILE A 1 235 ? -25.38900 -0.86000 13.31400 1.000 21.96603 235 ILE A N 1
ATOM 3792 C CA . ILE A 1 235 ? -25.85900 -2.23700 13.39700 1.000 21.70865 235 ILE A CA 1
ATOM 3793 C C . ILE A 1 235 ? -25.61100 -2.77700 14.79500 1.000 22.85380 235 ILE A C 1
ATOM 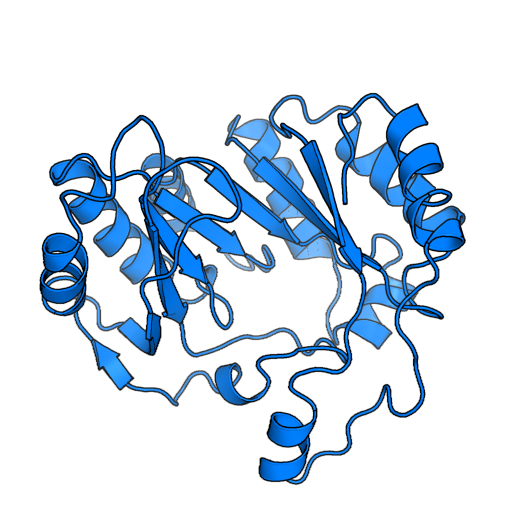3794 O O . ILE A 1 235 ? -26.51400 -3.32900 15.43800 1.000 23.08552 235 ILE A O 1
ATOM 3810 N N . LEU A 1 236 ? -24.39800 -2.59900 15.30100 1.000 20.51539 236 LEU A N 1
ATOM 3811 C CA . LEU A 1 236 ? -24.07500 -3.12700 16.62200 1.000 19.30216 236 LEU A CA 1
ATOM 3812 C C . LEU A 1 236 ? -24.95000 -2.49000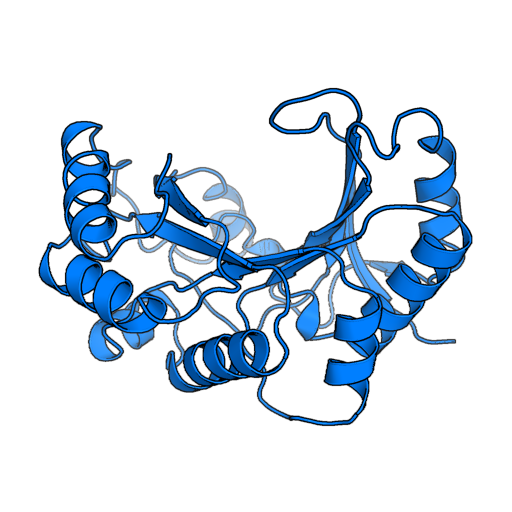 17.68900 1.000 21.53139 236 LEU A C 1
ATOM 3813 O O . LEU A 1 236 ? -25.33400 -3.14900 18.66500 1.000 23.29932 236 LEU A O 1
ATOM 3829 N N . GLU A 1 237 ? -25.24500 -1.20200 17.54500 1.000 23.96633 237 GLU A N 1
ATOM 3830 C CA . GLU A 1 237 ? -26.01300 -0.50600 18.56500 1.000 24.93404 237 GLU A CA 1
ATOM 3831 C C . GLU A 1 237 ? -27.40600 -1.08500 18.72400 1.000 25.08871 237 GLU A C 1
ATOM 3832 O O . GLU A 1 237 ? -28.02600 -0.91300 19.78400 1.000 29.45722 237 GLU A O 1
ATOM 3844 N N . GLN A 1 238 ? -27.92900 -1.74800 17.69300 1.000 24.73466 238 GLN A N 1
ATOM 3845 C CA . GLN A 1 238 ? -29.24800 -2.34500 17.79000 1.000 25.80937 238 GLN A CA 1
ATOM 3846 C C . GLN A 1 238 ? -29.29900 -3.45100 18.83900 1.000 28.03045 238 GLN A C 1
ATOM 3847 O O . GLN A 1 238 ? -30.40600 -3.85100 19.24600 1.000 28.33977 238 GLN A O 1
ATOM 3861 N N . TYR A 1 239 ? -28.14400 -3.96800 19.26000 1.000 24.72562 239 TYR A N 1
ATOM 3862 C CA . TYR A 1 239 ? -28.06800 -5.08800 20.18500 1.000 25.92570 239 TYR A CA 1
ATOM 3863 C C . TYR A 1 239 ? -27.81300 -4.63600 21.61100 1.000 27.71315 239 TYR A C 1
ATOM 3864 O O . TYR A 1 239 ? -27.63900 -5.48300 22.49200 1.000 33.75635 239 TYR A O 1
ATOM 3882 N N . GLY A 1 240 ? -27.76200 -3.32500 21.85300 1.000 26.04438 240 GLY A N 1
ATOM 3883 C CA . GLY A 1 240 ? -27.90900 -2.77600 23.18600 1.000 32.18454 240 GLY A CA 1
ATOM 3884 C C . GLY A 1 240 ? -26.65800 -2.25900 23.85500 1.000 30.03276 240 GLY A C 1
ATOM 3885 O O . GLY A 1 240 ? -26.77900 -1.57800 24.88500 1.000 30.34745 240 GLY A O 1
ATOM 3889 N N . HIS A 1 241 ? -25.47000 -2.57200 23.34400 1.000 24.10994 241 HIS A N 1
ATOM 3890 C CA . HIS A 1 241 ? -24.25200 -2.12300 23.99100 1.000 22.62374 241 HIS A CA 1
ATOM 3891 C C . HIS A 1 241 ? -23.87000 -0.72600 23.53600 1.000 22.34273 241 HIS A C 1
ATOM 3892 O O . HIS A 1 241 ? -24.27100 -0.26300 22.47600 1.000 24.86395 241 HIS A O 1
ATOM 3906 N N . LYS A 1 242 ? -23.03300 -0.07700 24.34800 1.000 24.50375 242 LYS A N 1
ATOM 3907 C CA . LYS A 1 242 ? -22.35300 1.13600 23.92400 1.000 24.08999 242 LYS A CA 1
ATOM 3908 C C . LYS A 1 242 ? -21.33600 0.75000 22.86100 1.000 21.39316 242 LYS A C 1
ATOM 3909 O O . LYS A 1 242 ? -20.54700 -0.18400 23.06600 1.000 21.19559 242 LYS A O 1
ATOM 3924 N N . VAL A 1 243 ? -21.31900 1.48700 21.76400 1.000 21.66158 243 VAL A N 1
ATOM 3925 C CA . VAL A 1 243 ? -20.42400 1.22100 20.64500 1.000 21.53795 243 VAL A CA 1
ATOM 3926 C C . VAL A 1 243 ? -19.73700 2.52700 20.26800 1.000 21.57195 243 VAL A C 1
ATOM 3927 O O . VAL A 1 243 ? -20.38200 3.57700 20.20600 1.000 22.92946 243 VAL A O 1
ATOM 3940 N N . MET A 1 244 ? -18.42200 2.48900 20.06200 1.000 20.84285 244 MET A N 1
ATOM 3941 C CA A MET A 1 244 ? -17.70800 3.71000 19.71200 0.550 25.44210 244 MET A CA 1
ATOM 3942 C CA B MET A 1 244 ? -17.70900 3.70900 19.71100 0.450 25.46168 244 MET A CA 1
ATOM 3943 C C . MET A 1 244 ? -16.54700 3.41000 18.77700 1.000 22.92422 244 MET A C 1
ATOM 3944 O O . MET A 1 244 ? -16.13000 2.25900 18.60300 1.000 21.47097 244 MET A O 1
ATOM 3969 N N . PHE A 1 245 ? -16.03300 4.47700 18.16900 1.000 25.05921 245 PHE A N 1
ATOM 3970 C CA . PHE A 1 245 ? -14.82300 4.40100 17.36200 1.000 26.97869 245 PHE A CA 1
ATOM 3971 C C . PHE A 1 245 ? -14.14200 5.76500 17.32500 1.000 33.63712 245 PHE A C 1
ATOM 3972 O O . PHE A 1 245 ? -14.68000 6.73600 17.85100 1.000 33.85452 245 PHE A O 1
#

Sequence (245 aa):
EVIGRIHSFESCCGTVDGPGIRFITFFQGCLMRCLYCHNRDTWDDTHGGKEVTVKKDLMKEVVTYRHFMNASGGGVTASGGEAILQAEFVRDWFRECKKEGIHTCLDTNGFVRRHYDPVIDELLEVTDLVMLDLKQMNDEIHKNLVGVSNHRTLRFAQYLAEKNNVKVWIRYVVVPGWSDDDDSAHRLGEFTRDMGNVEKIELLPYHELGKHKWVAMGEEYKLDGVEPPRAETMRRRVKGILEQYGHKVMMF

B-factor: mean 26.21, std 10.64, range [10.1, 80.47]

Foldseek 3Di:
DDKFFFADWDWDADPDWFFIEIETAGAAADWDALQDLQVRRHDNPDGDIDALVRVVVVVVVRLVRFDPRDYFYEYHHHARVVVLQRLLVNLVVSVVSVGAYEYEHQQQDDDDDPSVVSSLVSHQEYEYEPAWLPQVLVCVRIVDGCVRSLVSLVVCLVVLHQYEYEYECFPPRQLDLVRLLSVLVSCLPRPSHQEYEYHWRDNNNLVVCVVVVHDSPCPPTHTDDPVSVVVSQVSSVVSPHHYYD

Nearest PDB structures (foldseek):
  8fsi-assembly1_A  TM=1.004E+00  e=7.594E-56  Escherichia coli K-12
  3cb8-assembly1_A  TM=9.779E-01  e=4.226E-47  unclassified
  3can-assembly1_A-2  TM=9.113E-01  e=2.177E-12  Phocaeicola vulgatus ATCC 8482
  5v1t-assembly1_A  TM=7.890E-01  e=1.486E-09  Streptococcus suis
  5v1s-assembly2_B  TM=7.257E-01  e=4.006E-08  Streptococcus suis

Solvent-accessible surface area: 11901 Å² total; per-residue (Å²): 179,43,79,0,63,4,73,43,77,106,31,69,46,33,139,119,58,79,21,22,38,1,40,0,46,0,9,1,16,62,4,102,11,25,19,24,82,23,24,45,2,23,85,58,159,22,45,144,103,12,22,21,164,68,2,20,101,70,0,51,101,73,95,158,123,10,73,120,82,18,5,0,0,6,0,11,8,19,5,0,13,69,30,9,82,2,0,36,32,0,0,94,57,0,71,156,71,66,6,68,0,4,0,38,4,12,0,26,6,112,118,91,79,102,35,10,59,60,0,15,146,22,13,51,12,0,21,0,16,3,23,2,24,23,22,109,49,1,116,102,0,0,54,30,34,4,127,107,2,31,108,0,2,87,30,0,26,116,90,123,16,81,2,55,1,35,1,17,0,0,36,70,63,1,41,52,52,78,0,0,62,97,0,0,112,40,0,118,139,12,78,22,5,84,38,2,22,1,58,57,4,72,63,127,8,72,126,49,14,100,90,94,69,69,124,13,132,2,95,70,37,128,81,14,176,51,102,34,5,138,144,2,61,29,12,0,81,128,38,70,28,128,7,60,109

Secondary structure (DSSP, 8-state):
-PPEEEEEEEEEE-SSSSSEEEEEEES--S---TT-TTGGG--TT-SEEE-HHHHHHHHHTTGGG-BTTB-EEEEEES-GGGGHHHHHHHHHHHHHTT--EEEEE--------HHHHHHHHT-SEEEEE---S-HHHHHHHHSS-SHHHHHHHHHHHHTT--EEEEEEE-TTTT-SHHHHHHHHHHHTT-TTEEEEEEEE---TTHHHHHHTT---TTTTPPPPPHHHHHHHHHHHHTTTS-EE-

GO terms:
  GO:0005515 protein binding (F, IPI)
  GO:0051539 4 iron, 4 sulfur cluster binding (F, IDA)
  GO:0005829 cytosol (C, IDA)
  GO:0030955 potassium ion binding (F, IDA)
  GO:0043365 [formate-C-acetyltransferase]-activating enzyme activity (F, IDA)
  GO:0018201 peptidyl-glycine modification (P, IDA)
  GO:0051604 protein maturation (P, IDA)
  GO:0016491 oxidoreductase activity (F, IDA)
  GO:0006974 DNA damage response (P, IEP)

Organism: Escherichia coli (strain K12) (NCBI:txid83333)

InterPro domains:
  IPR001989 Radical-activating enzyme, conserved site [PS01087] (18-39)
  IPR007197 Radical SAM [PF04055] (25-178)
  IPR007197 Radical SAM [PS51918] (16-239)
  IPR007197 Radical SAM [SFLDS00029] (3-243)
  IPR012838 Pyruvate formate-lyase 1 activating enzyme [TIGR02493] (6-239)
  IPR012839 Organic radical enzyme activase [PIRSF000371] (14-244)
  IPR013785 Aldolase-type TIM barrel [G3DSA:3.20.20.70] (2-246)
  IPR034457 Organic radical-activating enzymes [PTHR30352] (5-245)
  IPR034465 Pyruvate formate-lyase activase [SFLDF00278] (3-243)
  IPR040074 BssD/PflA/YjjW [SFLDG01118] (3-243)
  IPR058240 Radical SAM superfamily [SSF102114] (23-217)